Protein AF-A0AA38U3Y4-F1 (afdb_monomer_lite)

Structure (mmCIF, N/CA/C/O backbone):
data_AF-A0AA38U3Y4-F1
#
_entry.id   AF-A0AA38U3Y4-F1
#
loop_
_atom_site.group_PDB
_atom_site.id
_atom_site.type_symbol
_atom_site.label_atom_id
_atom_site.label_alt_id
_atom_site.label_comp_id
_atom_site.label_asym_id
_atom_site.label_entity_id
_atom_site.label_seq_id
_atom_site.pdbx_PDB_ins_code
_atom_site.Cartn_x
_atom_site.Cartn_y
_atom_site.Cartn_z
_atom_site.occupancy
_atom_site.B_iso_or_equiv
_atom_site.auth_seq_id
_atom_site.auth_comp_id
_atom_site.auth_asym_id
_atom_site.auth_atom_id
_atom_site.pdbx_PDB_model_num
ATOM 1 N N . MET A 1 1 ? -21.913 21.827 11.976 1.00 53.66 1 MET A N 1
ATOM 2 C CA . MET A 1 1 ? -21.436 20.731 11.105 1.00 53.66 1 MET A CA 1
ATOM 3 C C . MET A 1 1 ? -22.370 19.546 11.298 1.00 53.66 1 MET A C 1
ATOM 5 O O . MET A 1 1 ? -22.832 19.388 12.425 1.00 53.66 1 MET A O 1
ATOM 9 N N . PRO A 1 2 ? -22.707 18.772 10.253 1.00 59.19 2 PRO A N 1
ATOM 10 C CA . PRO A 1 2 ? -23.472 17.538 10.428 1.00 59.19 2 PRO A CA 1
ATOM 11 C C . PRO A 1 2 ? -22.725 16.591 11.380 1.00 59.19 2 PRO A C 1
ATOM 13 O O . PRO A 1 2 ? -21.498 16.503 11.325 1.00 59.19 2 PRO A O 1
ATOM 16 N N . ALA A 1 3 ? -23.457 15.947 12.290 1.00 71.31 3 ALA A N 1
ATOM 17 C CA . ALA A 1 3 ? -22.880 15.044 13.280 1.00 71.31 3 ALA A CA 1
ATOM 18 C C . ALA A 1 3 ? -22.338 13.777 12.602 1.00 71.31 3 ALA A C 1
ATOM 20 O O . ALA A 1 3 ? -23.003 13.200 11.740 1.00 71.31 3 ALA A O 1
ATOM 21 N N . LEU A 1 4 ? -21.136 13.341 12.991 1.00 78.75 4 LEU A N 1
ATOM 22 C CA . LEU A 1 4 ? -20.593 12.059 12.546 1.00 78.75 4 LEU A CA 1
ATOM 23 C C . LEU A 1 4 ? -21.385 10.905 13.175 1.00 78.75 4 LEU A C 1
ATOM 25 O O . LEU A 1 4 ? -21.793 11.015 14.333 1.00 78.75 4 LEU A O 1
ATOM 29 N N . PRO A 1 5 ? -21.558 9.776 12.467 1.00 82.31 5 PRO A N 1
ATOM 30 C CA . PRO A 1 5 ? -22.105 8.580 13.088 1.00 82.31 5 PRO A CA 1
ATOM 31 C C . PRO A 1 5 ? -21.137 8.039 14.160 1.00 82.31 5 PRO A C 1
ATOM 33 O O . PRO A 1 5 ? -19.926 8.323 14.091 1.00 82.31 5 PRO A O 1
ATOM 36 N N . PRO A 1 6 ? -21.641 7.233 15.114 1.00 83.19 6 PRO A N 1
ATOM 37 C CA . PRO A 1 6 ? -20.819 6.556 16.114 1.00 83.19 6 PRO A CA 1
ATOM 38 C C . PRO A 1 6 ? -19.655 5.781 15.487 1.00 83.19 6 PRO A C 1
ATOM 40 O O . PRO A 1 6 ? -19.746 5.312 14.349 1.00 83.19 6 PRO A O 1
ATOM 43 N N . ILE A 1 7 ? -18.546 5.669 16.220 1.00 82.50 7 ILE A N 1
ATOM 44 C CA . ILE A 1 7 ? -17.394 4.873 15.782 1.00 82.50 7 ILE A CA 1
ATOM 45 C C . ILE A 1 7 ? -17.790 3.400 15.812 1.00 82.50 7 ILE A C 1
ATOM 47 O O . ILE A 1 7 ? -18.307 2.914 16.815 1.00 82.50 7 ILE A O 1
ATOM 51 N N . THR A 1 8 ? -17.531 2.693 14.716 1.00 80.81 8 THR A N 1
ATOM 52 C CA . THR A 1 8 ? -17.789 1.250 14.623 1.00 80.81 8 THR A CA 1
ATOM 53 C C . THR A 1 8 ? -16.473 0.474 14.744 1.00 80.81 8 THR A C 1
ATOM 55 O O . THR A 1 8 ? -15.476 0.889 14.145 1.00 80.81 8 THR A O 1
ATOM 58 N N . PRO A 1 9 ? -16.425 -0.642 15.497 1.00 73.62 9 PRO A N 1
ATOM 59 C CA . PRO A 1 9 ? -15.233 -1.484 15.554 1.00 73.62 9 PRO A CA 1
ATOM 60 C C . PRO A 1 9 ? -14.914 -2.104 14.179 1.00 73.62 9 PRO A C 1
ATOM 62 O O . PRO A 1 9 ? -15.804 -2.212 13.329 1.00 73.62 9 PRO A O 1
ATOM 65 N N . PRO A 1 10 ? -13.666 -2.552 13.939 1.00 76.50 10 PRO A N 1
ATOM 66 C CA . PRO A 1 10 ? -13.281 -3.167 12.674 1.00 76.50 10 PRO A CA 1
ATOM 67 C C . PRO A 1 10 ? -14.156 -4.386 12.350 1.00 76.50 10 PRO A C 1
ATOM 69 O O . PRO A 1 10 ? -14.072 -5.427 13.003 1.00 76.50 10 PRO A O 1
ATOM 72 N N . ASN A 1 11 ? -14.980 -4.273 11.309 1.00 74.44 11 ASN A N 1
ATOM 73 C CA . ASN A 1 11 ? -15.808 -5.371 10.820 1.00 74.44 11 ASN A CA 1
ATOM 74 C C . ASN A 1 11 ? -15.020 -6.209 9.802 1.00 74.44 11 ASN A C 1
ATOM 76 O O . ASN A 1 11 ? -15.158 -6.056 8.589 1.00 74.44 11 ASN A O 1
ATOM 80 N N . LEU A 1 12 ? -14.120 -7.048 10.312 1.00 69.50 12 LEU A N 1
ATOM 81 C CA . LEU A 1 12 ? -13.334 -7.982 9.511 1.00 69.50 12 LEU A CA 1
ATOM 82 C C . LEU A 1 12 ? -14.027 -9.349 9.519 1.00 69.50 12 LEU A C 1
ATOM 84 O O . LEU A 1 12 ? -14.554 -9.765 10.547 1.00 69.50 12 LEU A O 1
ATOM 88 N N . VAL A 1 13 ? -13.982 -10.090 8.405 1.00 58.59 13 VAL A N 1
ATOM 89 C CA . VAL A 1 13 ? -14.374 -11.509 8.418 1.00 58.59 13 VAL A CA 1
ATOM 90 C C . VAL A 1 13 ? -13.391 -12.241 9.340 1.00 58.59 13 VAL A C 1
ATOM 92 O O . VAL A 1 13 ? -12.203 -12.408 9.016 1.00 58.59 13 VAL A O 1
ATOM 95 N N . ILE A 1 14 ? -13.872 -12.578 10.534 1.00 43.81 14 ILE A N 1
ATOM 96 C CA . ILE A 1 14 ? -13.151 -13.315 11.569 1.00 43.81 14 ILE A CA 1
ATOM 97 C C . ILE A 1 14 ? -13.662 -14.752 11.504 1.00 43.81 14 ILE A C 1
ATOM 99 O O . ILE A 1 14 ? -14.860 -14.989 11.642 1.00 43.81 14 ILE A O 1
ATOM 103 N N . ASP A 1 15 ? -12.760 -15.712 11.313 1.00 34.59 15 ASP A N 1
ATOM 104 C CA . ASP A 1 15 ? -13.060 -17.114 11.603 1.00 34.59 15 ASP A CA 1
ATOM 105 C C . ASP A 1 15 ? -13.154 -17.246 13.132 1.00 34.59 15 ASP A C 1
ATOM 107 O O . ASP A 1 15 ? -12.146 -17.330 13.834 1.00 34.59 15 ASP A O 1
ATOM 111 N N . ARG A 1 16 ? -14.375 -17.106 13.667 1.00 40.12 16 ARG A N 1
ATOM 112 C CA . ARG A 1 16 ? -14.671 -17.080 15.111 1.00 40.12 16 ARG A CA 1
ATOM 113 C C . ARG A 1 16 ? -14.867 -18.477 15.694 1.00 40.12 16 ARG A C 1
ATOM 115 O O . ARG A 1 16 ? -15.682 -18.667 16.590 1.00 40.12 16 ARG A O 1
ATOM 122 N N . SER A 1 17 ? -14.117 -19.468 15.234 1.00 32.28 17 SER A N 1
ATOM 123 C CA . SER A 1 17 ? -14.253 -20.831 15.753 1.00 32.28 17 SER A CA 1
ATOM 124 C C . SER A 1 17 ? -13.915 -20.963 17.253 1.00 32.28 17 SER A C 1
ATOM 126 O O . SER A 1 17 ? -14.262 -21.985 17.830 1.00 32.28 17 SER A O 1
ATOM 128 N N . ASN A 1 18 ? -13.319 -19.951 17.916 1.00 31.38 18 ASN A N 1
ATOM 129 C CA . ASN A 1 18 ? -12.946 -20.008 19.343 1.00 31.38 18 ASN A CA 1
ATOM 130 C C . ASN A 1 18 ? -12.989 -18.660 20.112 1.00 31.38 18 ASN A C 1
ATOM 132 O O . ASN A 1 18 ? -12.068 -18.365 20.875 1.00 31.38 18 ASN A O 1
ATOM 136 N N . SER A 1 19 ? -14.000 -17.798 19.954 1.00 29.00 19 SER A N 1
ATOM 137 C CA . SER A 1 19 ? -14.085 -16.575 20.788 1.00 29.00 19 SER A CA 1
ATOM 138 C C . SER A 1 19 ? -15.502 -16.319 21.308 1.00 29.00 19 SER A C 1
ATOM 140 O O . SER A 1 19 ? -16.425 -16.330 20.497 1.00 29.00 19 SER A O 1
ATOM 142 N N . PRO A 1 20 ? -15.696 -16.109 22.628 1.00 28.88 20 PRO A N 1
ATOM 143 C CA . PRO A 1 20 ? -17.001 -15.772 23.185 1.00 28.88 20 PRO A CA 1
ATOM 144 C C . PRO A 1 20 ? -17.366 -14.316 22.865 1.00 28.88 20 PRO A C 1
ATOM 146 O O . PRO A 1 20 ? -16.492 -13.448 22.805 1.00 28.88 20 PRO A O 1
ATOM 149 N N . ASP A 1 21 ? -18.658 -14.059 22.668 1.00 26.17 21 ASP A N 1
ATOM 150 C CA . ASP A 1 21 ? -19.197 -12.715 22.461 1.00 26.17 21 ASP A CA 1
ATOM 151 C C . ASP A 1 21 ? -19.080 -11.871 23.743 1.00 26.17 21 ASP A C 1
ATOM 153 O O . ASP A 1 21 ? -19.303 -12.367 24.849 1.00 26.17 21 ASP A O 1
ATOM 157 N N . MET A 1 22 ? -18.755 -10.582 23.602 1.00 28.92 22 MET A N 1
ATOM 158 C CA . MET A 1 22 ? -18.878 -9.605 24.687 1.00 28.92 22 MET A CA 1
ATOM 159 C C . MET A 1 22 ? -19.386 -8.260 24.168 1.00 28.92 22 MET A C 1
ATOM 161 O O . MET A 1 22 ? -18.725 -7.589 23.373 1.00 28.92 22 MET A O 1
ATOM 165 N N . GLU A 1 23 ? -20.545 -7.868 24.691 1.00 32.47 23 GLU A N 1
ATOM 166 C CA . GLU A 1 23 ? -21.045 -6.498 24.758 1.00 32.47 23 GLU A CA 1
ATOM 167 C C . GLU A 1 23 ? -20.326 -5.772 25.901 1.00 32.47 23 GLU A C 1
ATOM 169 O O . GLU A 1 23 ? -20.359 -6.245 27.036 1.00 32.47 23 GLU A O 1
ATOM 174 N N . VAL A 1 24 ? -19.681 -4.634 25.627 1.00 31.55 24 VAL A N 1
ATOM 175 C CA . VAL A 1 24 ? -19.284 -3.678 26.673 1.00 31.55 24 VAL A CA 1
ATOM 176 C C . VAL A 1 24 ? -19.342 -2.260 26.100 1.00 31.55 24 VAL A C 1
ATOM 178 O O . VAL A 1 24 ? -18.574 -1.928 25.193 1.00 31.55 24 VAL A O 1
ATOM 181 N N . GLU A 1 25 ? -20.245 -1.446 26.649 1.00 29.94 25 GLU A N 1
ATOM 182 C CA . GLU A 1 25 ? -20.251 0.019 26.570 1.00 29.94 25 GLU A CA 1
ATOM 183 C C . GLU A 1 25 ? -19.189 0.585 27.524 1.00 29.94 25 GLU A C 1
ATOM 185 O O . GLU A 1 25 ? -19.151 0.197 28.692 1.00 29.94 25 GLU A O 1
ATOM 190 N N . VAL A 1 26 ? -18.346 1.512 27.056 1.00 29.62 26 VAL A N 1
ATOM 191 C CA . VAL A 1 26 ? -17.538 2.375 27.934 1.00 29.62 26 VAL A CA 1
ATOM 192 C C . VAL A 1 26 ? -17.400 3.762 27.295 1.00 29.62 26 VAL A C 1
ATOM 194 O O . VAL A 1 26 ? -16.895 3.879 26.179 1.00 29.62 26 VAL A O 1
ATOM 197 N N . ASP A 1 27 ? -17.832 4.790 28.027 1.00 33.59 27 ASP A N 1
ATOM 198 C CA . ASP A 1 27 ? -17.552 6.214 27.792 1.00 33.59 27 ASP A CA 1
ATOM 199 C C . ASP A 1 27 ? -16.210 6.601 28.435 1.00 33.59 27 ASP A C 1
ATOM 201 O O . ASP A 1 27 ? -16.084 6.418 29.647 1.00 33.59 27 ASP A O 1
ATOM 205 N N . ILE A 1 28 ? -15.251 7.186 27.694 1.00 31.31 28 ILE A N 1
ATOM 206 C CA . ILE A 1 28 ? -14.116 7.959 28.259 1.00 31.31 28 ILE A CA 1
ATOM 207 C C . ILE A 1 28 ? -13.678 9.102 27.313 1.00 31.31 28 ILE A C 1
ATOM 209 O O . ILE A 1 28 ? -13.515 8.912 26.107 1.00 31.31 28 ILE A O 1
ATOM 213 N N . GLU A 1 29 ? -13.468 10.290 27.898 1.00 27.36 29 GLU A N 1
ATOM 214 C CA . GLU A 1 29 ? -12.947 11.529 27.295 1.00 27.36 29 GLU A CA 1
ATOM 215 C C . GLU A 1 29 ? -11.400 11.603 27.187 1.00 27.36 29 GLU A C 1
ATOM 217 O O . GLU A 1 29 ? -10.670 11.145 28.060 1.00 27.36 29 GLU A O 1
ATOM 222 N N . GLU A 1 30 ? -10.964 12.274 26.107 1.00 30.72 30 GLU A N 1
ATOM 223 C CA . GLU A 1 30 ? -9.729 13.042 25.805 1.00 30.72 30 GLU A CA 1
ATOM 224 C C . GLU A 1 30 ? -8.313 12.579 26.243 1.00 30.72 30 GLU A C 1
ATOM 226 O O . GLU A 1 30 ? -7.940 12.610 27.411 1.00 30.72 30 GLU A O 1
ATOM 231 N N . SER A 1 31 ? -7.387 12.437 25.271 1.00 30.03 31 SER A N 1
ATOM 232 C CA . SER A 1 31 ? -6.460 13.534 24.876 1.00 30.03 31 SER A CA 1
ATOM 233 C C . SER A 1 31 ? -5.291 13.130 23.933 1.00 30.03 31 SER A C 1
ATOM 235 O O . SER A 1 31 ? -4.674 12.078 24.054 1.00 30.03 31 SER A O 1
ATOM 237 N N . ASN A 1 32 ? -4.989 14.073 23.024 1.00 29.08 32 ASN A N 1
ATOM 238 C CA . ASN A 1 32 ? -3.747 14.407 22.292 1.00 29.08 32 ASN A CA 1
ATOM 239 C C . ASN A 1 32 ? -3.136 13.524 21.174 1.00 29.08 32 ASN A C 1
ATOM 241 O O . ASN A 1 32 ? -2.219 12.732 21.356 1.00 29.08 32 ASN A O 1
ATOM 245 N N . SER A 1 33 ? -3.589 13.854 19.955 1.00 32.72 33 SER A N 1
ATOM 246 C CA . SER A 1 33 ? -2.817 14.335 18.787 1.00 32.72 33 SER A CA 1
ATOM 247 C C . SER A 1 33 ? -1.457 13.698 18.433 1.00 32.72 33 SER A C 1
ATOM 249 O O . SER A 1 33 ? -0.380 14.234 18.681 1.00 32.72 33 SER A O 1
ATOM 251 N N . SER A 1 34 ? -1.525 12.690 17.561 1.00 34.12 34 SER A N 1
ATOM 252 C CA . SER A 1 34 ? -0.732 12.714 16.327 1.00 34.12 34 SER A CA 1
ATOM 253 C C . SER A 1 34 ? -1.661 12.419 15.144 1.00 34.12 34 SER A C 1
ATOM 255 O O . SER A 1 34 ? -2.435 11.464 15.146 1.00 34.12 34 SER A O 1
ATOM 257 N N . VAL A 1 35 ? -1.683 13.335 14.178 1.00 40.56 35 VAL A N 1
ATOM 258 C CA . VAL A 1 35 ? -2.632 13.359 13.058 1.00 40.56 35 VAL A CA 1
ATOM 259 C C . VAL A 1 35 ? -2.385 12.160 12.139 1.00 40.56 35 VAL A C 1
ATOM 261 O O . VAL A 1 35 ? -1.438 12.179 11.365 1.00 40.56 35 VAL A O 1
ATOM 264 N N . ALA A 1 36 ? -3.237 11.135 12.249 1.00 49.12 36 ALA A N 1
ATOM 265 C CA . ALA A 1 36 ? -3.652 10.179 11.212 1.00 49.12 36 ALA A CA 1
ATOM 266 C C . ALA A 1 36 ? -2.644 9.871 10.077 1.00 49.12 36 ALA A C 1
ATOM 268 O O . ALA A 1 36 ? -2.985 9.958 8.897 1.00 49.12 36 ALA A O 1
ATOM 269 N N . ILE A 1 37 ? -1.408 9.483 10.401 1.00 54.44 37 ILE A N 1
ATOM 270 C CA . ILE A 1 37 ? -0.467 8.989 9.389 1.00 54.44 37 ILE A CA 1
ATOM 271 C C . ILE A 1 37 ? -0.898 7.570 8.998 1.00 54.44 37 ILE A C 1
ATOM 273 O O . ILE A 1 37 ? -0.832 6.658 9.816 1.00 54.44 37 ILE A O 1
ATOM 277 N N . GLY A 1 38 ? -1.310 7.380 7.742 1.00 58.56 38 GLY A N 1
ATOM 278 C CA . GLY A 1 38 ? -1.534 6.054 7.149 1.00 58.56 38 GLY A CA 1
ATOM 279 C C . GLY A 1 38 ? -2.983 5.571 7.065 1.00 58.56 38 GLY A C 1
ATOM 280 O O . GLY A 1 38 ? -3.219 4.482 6.550 1.00 58.56 38 GLY A O 1
ATOM 281 N N . VAL A 1 39 ? -3.961 6.375 7.496 1.00 85.00 39 VAL A N 1
ATOM 282 C CA . VAL A 1 39 ? -5.392 6.055 7.338 1.00 85.00 39 VAL A CA 1
ATOM 283 C C . VAL A 1 39 ? -5.896 6.628 6.015 1.00 85.00 39 VAL A C 1
ATOM 285 O O . VAL A 1 39 ? -6.582 7.647 5.960 1.00 85.00 39 VAL A O 1
ATOM 288 N N . GLU A 1 40 ? -5.494 5.974 4.930 1.00 91.81 40 GLU A N 1
ATOM 289 C CA . GLU A 1 40 ? -5.842 6.351 3.562 1.00 91.81 40 GLU A CA 1
ATOM 290 C C . GLU A 1 40 ? -6.207 5.101 2.761 1.00 91.81 40 GLU A C 1
ATOM 292 O O . GLU A 1 40 ? -5.612 4.034 2.939 1.00 91.81 40 GLU A O 1
ATOM 297 N N . ILE A 1 41 ? -7.149 5.242 1.834 1.00 95.25 41 ILE A N 1
ATOM 298 C CA . ILE A 1 41 ? -7.417 4.227 0.816 1.00 95.25 41 ILE A CA 1
ATOM 299 C C . ILE A 1 41 ? -6.801 4.664 -0.512 1.00 95.25 41 ILE A C 1
ATOM 301 O O . ILE A 1 41 ? -6.789 5.846 -0.857 1.00 95.25 41 ILE A O 1
ATOM 305 N N . ILE A 1 42 ? -6.278 3.702 -1.261 1.00 96.06 42 ILE A N 1
ATOM 306 C CA . ILE A 1 42 ? -5.918 3.857 -2.667 1.00 96.06 42 ILE A CA 1
ATOM 307 C C . ILE A 1 42 ? -7.041 3.266 -3.514 1.00 96.06 42 ILE A C 1
ATOM 309 O O . ILE A 1 42 ? -7.527 2.170 -3.234 1.00 96.06 42 ILE A O 1
ATOM 313 N N . VAL A 1 43 ? -7.438 3.996 -4.553 1.00 97.50 43 VAL A N 1
ATOM 314 C CA . VAL A 1 43 ? -8.449 3.562 -5.518 1.00 97.50 43 VAL A CA 1
ATOM 315 C C . VAL A 1 43 ? -7.814 3.541 -6.899 1.00 97.50 43 VAL A C 1
ATOM 317 O O . VAL A 1 43 ? -7.339 4.580 -7.352 1.00 97.50 43 VAL A O 1
ATOM 320 N N . SER A 1 44 ? -7.773 2.372 -7.537 1.00 96.62 44 SER A N 1
ATOM 321 C CA . SER A 1 44 ? -7.179 2.123 -8.858 1.00 96.62 44 SER A CA 1
ATOM 322 C C . SER A 1 44 ? -8.224 1.698 -9.897 1.00 96.62 44 SER A C 1
ATOM 324 O O . SER A 1 44 ? -9.373 1.427 -9.542 1.00 96.62 44 SER A O 1
ATOM 326 N N . GLY A 1 45 ? -7.818 1.613 -11.170 1.00 95.69 45 GLY A N 1
ATOM 327 C CA . GLY A 1 45 ? -8.730 1.372 -12.297 1.00 95.69 45 GLY A CA 1
ATOM 328 C C . GLY A 1 45 ? -9.411 2.644 -12.815 1.00 95.69 45 GLY A C 1
ATOM 329 O O . GLY A 1 45 ? -10.435 2.595 -13.494 1.00 95.69 45 GLY A O 1
ATOM 330 N N . LEU A 1 46 ? -8.860 3.808 -12.470 1.00 97.06 46 LEU A N 1
ATOM 331 C CA . LEU A 1 46 ? -9.384 5.113 -12.849 1.00 97.06 46 LEU A CA 1
ATOM 332 C C . LEU A 1 46 ? -8.817 5.576 -14.208 1.00 97.06 46 LEU A C 1
ATOM 334 O O . LEU A 1 46 ? -7.737 5.145 -14.619 1.00 97.06 46 LEU A O 1
ATOM 338 N N . PRO A 1 47 ? -9.499 6.498 -14.912 1.00 96.44 47 PRO A N 1
ATOM 339 C CA . PRO A 1 47 ? -9.007 7.047 -16.171 1.00 96.44 47 PRO A CA 1
ATOM 340 C C . PRO A 1 47 ? -7.674 7.789 -16.007 1.00 96.44 47 PRO A C 1
ATOM 342 O O . PRO A 1 47 ? -7.506 8.599 -15.095 1.00 96.44 47 PRO A O 1
ATOM 345 N N . ARG A 1 48 ? -6.762 7.584 -16.963 1.00 94.50 48 ARG A N 1
ATOM 346 C CA . ARG A 1 48 ? -5.397 8.144 -16.972 1.00 94.50 48 ARG A CA 1
ATOM 347 C C . ARG A 1 48 ? -5.129 9.064 -18.172 1.00 94.50 48 ARG A C 1
ATOM 349 O O . ARG A 1 48 ? -4.023 9.135 -18.689 1.00 94.50 48 ARG A O 1
ATOM 356 N N . ASN A 1 49 ? -6.153 9.759 -18.666 1.00 95.00 49 ASN A N 1
ATOM 357 C CA . ASN A 1 49 ? -6.028 10.649 -19.832 1.00 95.00 49 ASN A CA 1
ATOM 358 C C . ASN A 1 49 ? -5.238 11.935 -19.519 1.00 95.00 49 ASN A C 1
ATOM 360 O O . ASN A 1 49 ? -4.687 12.559 -20.421 1.00 95.00 49 ASN A O 1
ATOM 364 N N . SER A 1 50 ? -5.189 12.337 -18.249 1.00 94.69 50 SER A N 1
ATOM 365 C CA . SER A 1 50 ? -4.401 13.462 -17.743 1.00 94.69 50 SER A CA 1
ATOM 366 C C . SER A 1 50 ? -3.980 13.207 -16.293 1.00 94.69 50 SER A C 1
ATOM 368 O O . SER A 1 50 ? -4.491 12.290 -15.649 1.00 94.69 50 SER A O 1
ATOM 370 N N . THR A 1 51 ? -3.107 14.055 -15.743 1.00 92.75 51 THR A N 1
ATOM 371 C CA . THR A 1 51 ? -2.697 14.000 -14.325 1.00 92.75 51 THR A CA 1
ATOM 372 C C . THR A 1 51 ? -3.852 14.234 -13.340 1.00 92.75 51 THR A C 1
ATOM 374 O O . THR A 1 51 ? -3.722 13.934 -12.158 1.00 92.75 51 THR A O 1
ATOM 377 N N . GLN A 1 52 ? -4.998 14.751 -13.801 1.00 95.00 52 GLN A N 1
ATOM 378 C CA . GLN A 1 52 ? -6.168 15.035 -12.959 1.00 95.00 52 GLN A CA 1
ATOM 379 C C . GLN A 1 52 ? -7.323 14.048 -13.156 1.00 95.00 52 GLN A C 1
ATOM 381 O O . GLN A 1 52 ? -8.237 14.013 -12.333 1.00 95.00 52 GLN A O 1
ATOM 386 N N . SER A 1 53 ? -7.295 13.245 -14.223 1.00 96.44 53 SER A N 1
ATOM 387 C CA . SER A 1 53 ? -8.415 12.384 -14.622 1.00 96.44 53 SER A CA 1
ATOM 388 C C . SER A 1 53 ? -8.827 11.400 -13.523 1.00 96.44 53 SER A C 1
ATOM 390 O O . SER A 1 53 ? -10.016 11.300 -13.224 1.00 96.44 53 SER A O 1
ATOM 392 N N . ALA A 1 54 ? -7.862 10.751 -12.863 1.00 96.75 54 ALA A N 1
ATOM 393 C CA . ALA A 1 54 ? -8.144 9.830 -11.766 1.00 96.75 54 ALA A CA 1
ATOM 394 C C . ALA A 1 54 ? -8.812 10.536 -10.576 1.00 96.75 54 ALA A C 1
ATOM 396 O O . ALA A 1 54 ? -9.842 10.087 -10.078 1.00 96.75 54 ALA A O 1
ATOM 397 N N . THR A 1 55 ? -8.280 11.689 -10.168 1.00 96.75 55 THR A N 1
ATOM 398 C CA . THR A 1 55 ? -8.818 12.495 -9.062 1.00 96.75 55 THR A CA 1
ATOM 399 C C . THR A 1 55 ? -10.248 12.961 -9.329 1.00 96.75 55 THR A C 1
ATOM 401 O O . THR A 1 55 ? -11.093 12.873 -8.440 1.00 96.75 55 THR A O 1
ATOM 404 N N . LEU A 1 56 ? -10.531 13.463 -10.535 1.00 97.06 56 LEU A N 1
ATOM 405 C CA . LEU A 1 56 ? -11.872 13.922 -10.910 1.00 97.06 56 LEU A CA 1
ATOM 406 C C . LEU A 1 56 ? -12.864 12.761 -10.909 1.00 97.06 56 LEU A C 1
ATOM 408 O O . LEU A 1 56 ? -13.907 12.853 -10.265 1.00 97.06 56 LEU A O 1
ATOM 412 N N . ARG A 1 57 ? -12.495 11.637 -11.535 1.00 97.50 57 ARG A N 1
ATOM 413 C CA . ARG A 1 57 ? -13.354 10.455 -11.563 1.00 97.50 57 ARG A CA 1
ATOM 414 C C . ARG A 1 57 ? -13.627 9.912 -10.164 1.00 97.50 57 ARG A C 1
ATOM 416 O O . ARG A 1 57 ? -14.748 9.516 -9.867 1.00 97.50 57 ARG A O 1
ATOM 423 N N . LEU A 1 58 ? -12.621 9.896 -9.296 1.00 97.69 58 LEU A N 1
ATOM 424 C CA . LEU A 1 58 ? -12.789 9.419 -7.930 1.00 97.69 58 LEU A CA 1
ATOM 425 C C . LEU A 1 58 ? -13.735 10.312 -7.123 1.00 97.69 58 LEU A C 1
ATOM 427 O O . LEU A 1 58 ? -14.575 9.792 -6.396 1.00 97.69 58 LEU A O 1
ATOM 431 N N . LYS A 1 59 ? -13.664 11.637 -7.290 1.00 96.62 59 LYS A N 1
ATOM 432 C CA . LYS A 1 59 ? -14.634 12.554 -6.671 1.00 96.62 59 LYS A CA 1
ATOM 433 C C . LYS A 1 59 ? -16.062 12.241 -7.112 1.00 96.62 59 LYS A C 1
ATOM 435 O O . LYS A 1 59 ? -16.919 12.093 -6.253 1.00 96.62 59 LYS A O 1
ATOM 440 N N . GLU A 1 60 ? -16.295 12.042 -8.410 1.00 96.19 60 GLU A N 1
ATOM 441 C CA . GLU A 1 60 ? -17.616 11.643 -8.924 1.00 96.19 60 GLU A CA 1
ATOM 442 C C . GLU A 1 60 ? -18.104 10.318 -8.320 1.00 96.19 60 GLU A C 1
ATOM 444 O O . GLU A 1 60 ? -19.268 10.194 -7.947 1.00 96.19 60 GLU A O 1
ATOM 449 N N . LEU A 1 61 ? -17.224 9.315 -8.213 1.00 95.88 61 LEU A N 1
ATOM 450 C CA . LEU A 1 61 ? -17.571 8.022 -7.617 1.00 95.88 61 LEU A CA 1
ATOM 451 C C . LEU A 1 61 ? -17.947 8.157 -6.136 1.00 95.88 61 LEU A C 1
ATOM 453 O O . LEU A 1 61 ? -18.905 7.524 -5.697 1.00 95.88 61 LEU A O 1
ATOM 457 N N . ILE A 1 62 ? -17.228 8.995 -5.383 1.00 95.50 62 ILE A N 1
ATOM 458 C CA . ILE A 1 62 ? -17.540 9.292 -3.980 1.00 95.50 62 ILE A CA 1
ATOM 459 C C . ILE A 1 62 ? -18.892 10.008 -3.878 1.00 95.50 62 ILE A C 1
ATOM 461 O O . ILE A 1 62 ? -19.741 9.568 -3.108 1.00 95.50 62 ILE A O 1
ATOM 465 N N . SER A 1 63 ? -19.129 11.047 -4.686 1.00 94.06 63 SER A N 1
ATOM 466 C CA . SER A 1 63 ? -20.415 11.754 -4.753 1.00 94.06 63 SER A CA 1
ATOM 467 C C . SER A 1 63 ? -21.580 10.796 -5.005 1.00 94.06 63 SER A C 1
ATOM 469 O O . SER A 1 63 ? -22.570 10.806 -4.277 1.00 94.06 63 SER A O 1
ATOM 471 N N . ASN A 1 64 ? -21.439 9.903 -5.987 1.00 92.38 64 ASN A N 1
ATOM 472 C CA . ASN A 1 64 ? -22.467 8.916 -6.312 1.00 92.38 64 ASN A CA 1
ATOM 473 C C . ASN A 1 64 ? -22.699 7.918 -5.167 1.00 92.38 64 ASN A C 1
ATOM 475 O O . ASN A 1 64 ? -23.841 7.567 -4.881 1.00 92.38 64 ASN A O 1
ATOM 479 N N . ALA A 1 65 ? -21.632 7.473 -4.493 1.00 91.81 65 ALA A N 1
ATOM 480 C CA . ALA A 1 65 ? -21.740 6.570 -3.349 1.00 91.81 65 ALA A CA 1
ATOM 481 C C . ALA A 1 65 ? -22.471 7.221 -2.161 1.00 91.81 65 ALA A C 1
ATOM 483 O O . ALA A 1 65 ? -23.229 6.547 -1.467 1.00 91.81 65 ALA A O 1
ATOM 484 N N . LEU A 1 66 ? -22.273 8.525 -1.949 1.00 90.75 66 LEU A N 1
ATOM 485 C CA . LEU A 1 66 ? -22.924 9.301 -0.889 1.00 90.75 66 LEU A CA 1
ATOM 486 C C . LEU A 1 66 ? -24.386 9.631 -1.205 1.00 90.75 66 LEU A C 1
ATOM 488 O O . LEU A 1 66 ? -25.200 9.741 -0.296 1.00 90.75 66 LEU A O 1
ATOM 492 N N . GLN A 1 67 ? -24.737 9.769 -2.483 1.00 88.75 67 GLN A N 1
ATOM 493 C CA . GLN A 1 67 ? -26.110 10.045 -2.912 1.00 88.75 67 GLN A CA 1
ATOM 494 C C . GLN A 1 67 ? -27.004 8.800 -2.948 1.00 88.75 67 GLN A C 1
ATOM 496 O O . GLN A 1 67 ? -28.208 8.934 -3.155 1.00 88.75 67 GLN A O 1
ATOM 501 N N . ASN A 1 68 ? -26.451 7.599 -2.751 1.00 85.06 68 ASN A N 1
ATOM 502 C CA . ASN A 1 68 ? -27.238 6.372 -2.720 1.00 85.06 68 ASN A CA 1
ATOM 503 C C . ASN A 1 68 ? -28.141 6.346 -1.465 1.00 85.06 68 ASN A C 1
ATOM 505 O O . ASN A 1 68 ? -27.610 6.200 -0.360 1.00 85.06 68 ASN A O 1
ATOM 509 N N . PRO A 1 69 ? -29.479 6.457 -1.602 1.00 72.25 69 PRO A N 1
ATOM 510 C CA . PRO A 1 69 ? -30.390 6.582 -0.462 1.00 72.25 69 PRO A CA 1
ATOM 511 C C . PRO A 1 69 ? -30.422 5.333 0.428 1.00 72.25 69 PRO A C 1
ATOM 513 O O . PRO A 1 69 ? -30.678 5.451 1.623 1.00 72.25 69 PRO A O 1
ATOM 516 N N . ASP A 1 70 ? -30.106 4.165 -0.135 1.00 75.25 70 ASP A N 1
ATOM 517 C CA . ASP A 1 70 ? -30.071 2.888 0.585 1.00 75.25 70 ASP A CA 1
ATOM 518 C C . ASP A 1 70 ? -28.671 2.563 1.144 1.00 75.25 70 ASP A C 1
ATOM 520 O O . ASP A 1 70 ? -28.457 1.499 1.722 1.00 75.25 70 ASP A O 1
ATOM 524 N N . GLY A 1 71 ? -27.690 3.452 0.951 1.00 74.62 71 GLY A N 1
ATOM 525 C CA . GLY A 1 71 ? -26.306 3.235 1.365 1.00 74.62 71 GLY A CA 1
ATOM 526 C C . GLY A 1 71 ? -26.016 3.688 2.798 1.00 74.62 71 GLY A C 1
ATOM 527 O O . GLY A 1 71 ? -26.470 4.749 3.233 1.00 74.62 71 GLY A O 1
ATOM 528 N N . ASP A 1 72 ? -25.140 2.955 3.495 1.00 78.56 72 ASP A N 1
ATOM 529 C CA . ASP A 1 72 ? -24.631 3.300 4.840 1.00 78.56 72 ASP A CA 1
ATOM 530 C C . ASP A 1 72 ? -23.921 4.670 4.901 1.00 78.56 72 ASP A C 1
ATOM 532 O O . ASP A 1 72 ? -23.730 5.251 5.970 1.00 78.56 72 ASP A O 1
ATOM 536 N N . LEU A 1 73 ? -23.532 5.203 3.740 1.00 83.44 73 LEU A N 1
ATOM 537 C CA . LEU A 1 73 ? -22.842 6.482 3.572 1.00 83.44 73 LEU A CA 1
ATOM 538 C C . LEU A 1 73 ? -23.793 7.666 3.333 1.00 83.44 73 LEU A C 1
ATOM 540 O O . LEU A 1 73 ? -23.335 8.804 3.382 1.00 83.44 73 LEU A O 1
ATOM 544 N N . SER A 1 74 ? -25.094 7.429 3.123 1.00 78.00 74 SER A N 1
ATOM 545 C CA . SER A 1 74 ? -26.107 8.444 2.756 1.00 78.00 74 SER A CA 1
ATOM 546 C C . SER A 1 74 ? -26.201 9.649 3.700 1.00 78.00 74 SER A C 1
ATOM 548 O O . SER A 1 74 ? -26.713 10.706 3.336 1.00 78.00 74 SER A O 1
ATOM 550 N N . ARG A 1 75 ? -25.712 9.501 4.937 1.00 78.38 75 ARG A N 1
ATOM 551 C CA . ARG A 1 75 ? -25.721 10.542 5.977 1.00 78.38 75 ARG A CA 1
ATOM 552 C C . ARG A 1 75 ? -24.441 11.378 6.028 1.00 78.38 75 ARG A C 1
ATOM 554 O O . ARG A 1 75 ? -24.371 12.324 6.811 1.00 78.38 75 ARG A O 1
ATOM 561 N N . LEU A 1 76 ? -23.417 11.018 5.258 1.00 84.62 76 LEU A N 1
ATOM 562 C CA . LEU A 1 76 ? -22.129 11.705 5.244 1.00 84.62 76 LEU A CA 1
ATOM 563 C C . LEU A 1 76 ? -22.109 12.793 4.164 1.00 84.62 76 LEU A C 1
ATOM 565 O O . LEU A 1 76 ? -22.726 12.659 3.112 1.00 84.62 76 LEU A O 1
ATOM 569 N N . SER A 1 77 ? -21.371 13.873 4.422 1.00 84.88 77 SER A N 1
ATOM 570 C CA . SER A 1 77 ? -21.131 14.922 3.426 1.00 84.88 77 SER A CA 1
ATOM 571 C C . SER A 1 77 ? -19.891 14.600 2.593 1.00 84.88 77 SER A C 1
ATOM 573 O O . SER A 1 77 ? -18.919 14.055 3.116 1.00 84.88 77 SER A O 1
ATOM 575 N N . GLU A 1 78 ? -19.874 15.018 1.326 1.00 83.06 78 GLU A N 1
ATOM 576 C CA . GLU A 1 78 ? -18.684 14.960 0.463 1.00 83.06 78 GLU A CA 1
ATOM 577 C C . GLU A 1 78 ? -17.473 15.658 1.092 1.00 83.06 78 GLU A C 1
ATOM 579 O O . GLU A 1 78 ? -16.345 15.180 0.972 1.00 83.06 78 GLU A O 1
ATOM 584 N N . ASP A 1 79 ? -17.710 16.738 1.845 1.00 84.31 79 ASP A N 1
ATOM 585 C CA . ASP A 1 79 ? -16.671 17.496 2.550 1.00 84.31 79 ASP A CA 1
ATOM 586 C C . ASP A 1 79 ? -15.900 16.669 3.587 1.00 84.31 79 ASP A C 1
ATOM 588 O O . ASP A 1 79 ? -14.855 17.118 4.072 1.00 84.31 79 ASP A O 1
ATOM 592 N N . PHE A 1 80 ? -16.405 15.480 3.941 1.00 88.25 80 PHE A N 1
ATOM 593 C CA . PHE A 1 80 ? -15.748 14.575 4.876 1.00 88.25 80 PHE A CA 1
ATOM 594 C C . PHE A 1 80 ? -14.493 13.932 4.307 1.00 88.25 80 PHE A C 1
ATOM 596 O O . PHE A 1 80 ? -13.580 13.590 5.064 1.00 88.25 80 PHE A O 1
ATOM 603 N N . PHE A 1 81 ? -14.415 13.828 2.985 1.00 91.06 81 PHE A N 1
ATOM 604 C CA . PHE A 1 81 ? -13.342 13.135 2.301 1.00 91.06 81 PHE A CA 1
ATOM 605 C C . PHE A 1 81 ? -12.442 14.117 1.559 1.00 91.06 81 PHE A C 1
ATOM 607 O O . PHE A 1 81 ? -12.877 15.083 0.935 1.00 91.06 81 PHE A O 1
ATOM 614 N N . HIS A 1 82 ? -11.144 13.850 1.615 1.00 91.69 82 HIS A N 1
ATOM 615 C CA . HIS A 1 82 ? -10.141 14.551 0.840 1.00 91.69 82 HIS A CA 1
ATOM 616 C C . HIS A 1 82 ? -9.541 13.597 -0.187 1.00 91.69 82 HIS A C 1
ATOM 618 O O . HIS A 1 82 ? -9.015 12.545 0.175 1.00 91.69 82 HIS A O 1
ATOM 624 N N . VAL A 1 83 ? -9.624 13.976 -1.464 1.00 93.81 83 VAL A N 1
ATOM 625 C CA . VAL A 1 83 ? -9.039 13.213 -2.570 1.00 93.81 83 VAL A CA 1
ATOM 626 C C . VAL A 1 83 ? -7.717 13.843 -2.985 1.00 93.81 83 VAL A C 1
ATOM 628 O O . VAL A 1 83 ? -7.686 15.007 -3.395 1.00 93.81 83 VAL A O 1
ATOM 631 N N . THR A 1 84 ? -6.656 13.045 -2.941 1.00 92.44 84 THR A N 1
ATOM 632 C CA . THR A 1 84 ? -5.296 13.444 -3.315 1.00 92.44 84 THR A CA 1
ATOM 633 C C . THR A 1 84 ? -4.880 12.734 -4.608 1.00 92.44 84 THR A C 1
ATOM 635 O O . THR A 1 84 ? -5.116 11.528 -4.736 1.00 92.44 84 THR A O 1
ATOM 638 N N . PRO A 1 85 ? -4.233 13.427 -5.564 1.00 91.38 85 PRO A N 1
ATOM 639 C CA . PRO A 1 85 ? -3.696 12.787 -6.762 1.00 91.38 85 PRO A CA 1
ATOM 640 C C . PRO A 1 85 ? -2.684 11.681 -6.439 1.00 91.38 85 PRO A C 1
ATOM 642 O O . PRO A 1 85 ? -1.881 11.813 -5.512 1.00 91.38 85 PRO A O 1
ATOM 645 N N . GLY A 1 86 ? -2.701 10.608 -7.235 1.00 88.19 86 GLY A N 1
ATOM 646 C CA . GLY A 1 86 ? -1.748 9.504 -7.119 1.00 88.19 86 GLY A CA 1
ATOM 647 C C . GLY A 1 86 ? -0.315 9.890 -7.501 1.00 88.19 86 GLY A C 1
ATOM 648 O O . GLY A 1 86 ? 0.644 9.506 -6.830 1.00 88.19 86 GLY A O 1
ATOM 649 N N . ASP A 1 87 ? -0.185 10.684 -8.564 1.00 86.69 87 ASP A N 1
ATOM 650 C CA . ASP A 1 87 ? 1.045 11.328 -9.018 1.00 86.69 87 ASP A CA 1
ATOM 651 C C . ASP A 1 87 ? 0.668 12.685 -9.642 1.00 86.69 87 ASP A C 1
ATOM 653 O O . ASP A 1 87 ? -0.253 12.781 -10.450 1.00 86.69 87 ASP A O 1
ATOM 657 N N . ASN A 1 88 ? 1.363 13.754 -9.250 1.00 84.88 88 ASN A N 1
ATOM 658 C CA . ASN A 1 88 ? 1.115 15.102 -9.772 1.00 84.88 88 ASN A CA 1
ATOM 659 C C . ASN A 1 88 ? 1.804 15.362 -11.121 1.00 84.88 88 ASN A C 1
ATOM 661 O O . ASN A 1 88 ? 1.530 16.370 -11.771 1.00 84.88 88 ASN A O 1
ATOM 665 N N . ARG A 1 89 ? 2.743 14.501 -11.516 1.00 86.56 89 ARG A N 1
ATOM 666 C CA . ARG A 1 89 ? 3.601 14.665 -12.695 1.00 86.56 89 ARG A CA 1
ATOM 667 C C . ARG A 1 89 ? 3.201 13.743 -13.834 1.00 86.56 89 ARG A C 1
ATOM 669 O O . ARG A 1 89 ? 3.352 14.129 -14.988 1.00 86.56 89 ARG A O 1
ATOM 676 N N . HIS A 1 90 ? 2.689 12.558 -13.517 1.00 88.81 90 HIS A N 1
ATOM 677 C CA . HIS A 1 90 ? 2.358 11.543 -14.511 1.00 88.81 90 HIS A CA 1
ATOM 678 C C . HIS A 1 90 ? 0.880 11.156 -14.438 1.00 88.81 90 HIS A C 1
ATOM 680 O O . HIS A 1 90 ? 0.317 11.088 -13.345 1.00 88.81 90 HIS A O 1
ATOM 686 N N . PRO A 1 91 ? 0.232 10.901 -15.585 1.00 92.38 91 PRO A N 1
ATOM 687 C CA . PRO A 1 91 ? -1.112 10.351 -15.597 1.00 92.38 91 PRO A CA 1
ATOM 688 C C . PRO A 1 91 ? -1.089 8.906 -15.085 1.00 92.38 91 PRO A C 1
ATOM 690 O O . PRO A 1 91 ? -0.576 8.007 -15.752 1.00 92.38 91 PRO A O 1
ATOM 693 N N . VAL A 1 92 ? -1.660 8.692 -13.902 1.00 94.56 92 VAL A N 1
ATOM 694 C CA . VAL A 1 92 ? -1.792 7.377 -13.266 1.00 94.56 92 VAL A CA 1
ATOM 695 C C . VAL A 1 92 ? -3.258 6.972 -13.147 1.00 94.56 92 VAL A C 1
ATOM 697 O O . VAL A 1 92 ? -4.145 7.821 -13.109 1.00 94.56 92 VAL A O 1
ATOM 700 N N . ASP A 1 93 ? -3.508 5.669 -13.068 1.00 96.25 93 ASP A N 1
ATOM 701 C CA . ASP A 1 93 ? -4.834 5.058 -12.955 1.00 96.25 93 ASP A CA 1
ATOM 702 C C . ASP A 1 93 ? -5.375 5.012 -11.518 1.00 96.25 93 ASP A C 1
ATOM 704 O O . ASP A 1 93 ? -6.335 4.296 -11.235 1.00 96.25 93 ASP A O 1
ATOM 708 N N . TYR A 1 94 ? -4.741 5.726 -10.587 1.00 96.44 94 TYR A N 1
ATOM 709 C CA . TYR A 1 94 ? -5.097 5.681 -9.179 1.00 96.44 94 TYR A CA 1
ATOM 710 C C . TYR A 1 94 ? -5.063 7.052 -8.507 1.00 96.44 94 TYR A C 1
ATOM 712 O O . TYR A 1 94 ? -4.332 7.962 -8.901 1.00 96.44 94 TYR A O 1
ATOM 720 N N . ALA A 1 95 ? -5.844 7.181 -7.443 1.00 96.44 95 ALA A N 1
ATOM 721 C CA . ALA A 1 95 ? -5.836 8.327 -6.545 1.00 96.44 95 ALA A CA 1
ATOM 722 C C . ALA A 1 95 ? -6.049 7.860 -5.098 1.00 96.44 95 ALA A C 1
ATOM 724 O O . ALA A 1 95 ? -6.375 6.697 -4.843 1.00 96.44 95 ALA A O 1
ATOM 725 N N . TYR A 1 96 ? -5.817 8.761 -4.148 1.00 95.00 96 TYR A N 1
ATOM 726 C CA . TYR A 1 96 ? -5.924 8.474 -2.722 1.00 95.00 96 TYR A CA 1
ATOM 727 C C . TYR A 1 96 ? -7.123 9.187 -2.113 1.00 95.00 96 TYR A C 1
ATOM 729 O O . TYR A 1 96 ? -7.449 10.303 -2.518 1.00 95.00 96 TYR A O 1
ATOM 737 N N . VAL A 1 97 ? -7.739 8.567 -1.110 1.00 94.62 97 VAL A N 1
ATOM 738 C CA . VAL A 1 97 ? -8.794 9.184 -0.301 1.00 94.62 97 VAL A CA 1
ATOM 739 C C . VAL A 1 97 ? -8.446 9.053 1.169 1.00 94.62 97 VAL A C 1
ATOM 741 O O . VAL A 1 97 ? -8.096 7.973 1.645 1.00 94.62 97 VAL A O 1
ATOM 744 N N . ALA A 1 98 ? -8.588 10.158 1.886 1.00 92.19 98 ALA A N 1
ATOM 745 C CA . ALA A 1 98 ? -8.459 10.231 3.330 1.00 92.19 98 ALA A CA 1
ATOM 746 C C . ALA A 1 98 ? -9.665 10.966 3.921 1.00 92.19 98 ALA A C 1
ATOM 748 O O . ALA A 1 98 ? -10.387 11.671 3.214 1.00 92.19 98 ALA A O 1
ATOM 749 N N . MET A 1 99 ? -9.854 10.857 5.233 1.00 88.81 99 MET A N 1
ATOM 750 C CA . MET A 1 99 ? -10.733 11.782 5.949 1.00 88.81 99 MET A CA 1
ATOM 751 C C . MET A 1 99 ? -10.084 13.170 5.990 1.00 88.81 99 MET A C 1
ATOM 753 O O . MET A 1 99 ? -8.882 13.294 6.236 1.00 88.81 99 MET A O 1
ATOM 757 N N . ARG A 1 100 ? -10.864 14.228 5.759 1.00 85.56 100 ARG A N 1
ATOM 758 C CA . ARG A 1 100 ? -10.363 15.606 5.831 1.00 85.56 100 ARG A CA 1
ATOM 759 C C . ARG A 1 100 ? -9.990 15.965 7.274 1.00 85.56 100 ARG A C 1
ATOM 761 O O . ARG A 1 100 ? -10.670 15.587 8.230 1.00 85.56 100 ARG A O 1
ATOM 768 N N . SER A 1 101 ? -8.899 16.713 7.433 1.00 78.00 101 SER A N 1
ATOM 769 C CA . SER A 1 101 ? -8.421 17.154 8.745 1.00 78.00 101 SER A CA 1
ATOM 770 C C . SER A 1 101 ? -9.444 18.049 9.455 1.00 78.00 101 SER A C 1
ATOM 772 O O . SER A 1 101 ? -10.146 18.841 8.828 1.00 78.00 101 SER A O 1
ATOM 774 N N . GLY A 1 102 ? -9.527 17.916 10.782 1.00 76.44 102 GLY A N 1
ATOM 775 C CA . GLY A 1 102 ? -10.415 18.720 11.631 1.00 76.44 102 GLY A CA 1
ATOM 776 C C . GLY A 1 102 ? -11.864 18.229 11.719 1.00 76.44 102 GLY A C 1
ATOM 777 O O . GLY A 1 102 ? -12.656 18.837 12.428 1.00 76.44 102 GLY A O 1
ATOM 778 N N . ILE A 1 103 ? -12.217 17.137 11.034 1.00 82.25 103 ILE A N 1
ATOM 779 C CA . ILE A 1 103 ? -13.572 16.559 11.087 1.00 82.25 103 ILE A CA 1
ATOM 780 C C . ILE A 1 103 ? -13.761 15.647 12.294 1.00 82.25 103 ILE A C 1
ATOM 782 O O . ILE A 1 103 ? -14.839 15.600 12.878 1.00 82.25 103 ILE A O 1
ATOM 786 N N . SER A 1 104 ? -12.710 14.932 12.683 1.00 82.62 104 SER A N 1
ATOM 787 C CA . SER A 1 104 ? -12.694 14.123 13.893 1.00 82.62 104 SER A CA 1
ATOM 788 C C . SER A 1 104 ? -11.348 14.260 14.590 1.00 82.62 104 SER A C 1
ATOM 790 O O . SER A 1 104 ? -10.310 14.373 13.935 1.00 82.62 104 SER A O 1
ATOM 792 N N . ASN A 1 105 ? -11.380 14.225 15.921 1.00 78.75 105 ASN A N 1
ATOM 793 C CA . ASN A 1 105 ? -10.186 14.207 16.766 1.00 78.75 105 ASN A CA 1
ATOM 794 C C . ASN A 1 105 ? -9.509 12.824 16.780 1.00 78.75 105 ASN A C 1
ATOM 796 O O . ASN A 1 105 ? -8.367 12.702 17.216 1.00 78.75 105 ASN A O 1
ATOM 800 N N . VAL A 1 106 ? -10.206 11.795 16.290 1.00 83.50 106 VAL A N 1
ATOM 801 C CA . VAL A 1 106 ? -9.762 10.401 16.232 1.00 83.50 106 VAL A CA 1
ATOM 802 C C . VAL A 1 106 ? -9.829 9.924 14.775 1.00 83.50 106 VAL A C 1
ATOM 804 O O . VAL A 1 106 ? -10.766 10.291 14.061 1.00 83.50 106 VAL A O 1
ATOM 807 N N . PRO A 1 107 ? -8.871 9.117 14.282 1.00 85.75 107 PRO A N 1
ATOM 808 C CA . PRO A 1 107 ? -8.968 8.552 12.941 1.00 85.75 107 PRO A CA 1
ATOM 809 C C . PRO A 1 107 ? -10.257 7.738 12.750 1.00 85.75 107 PRO A C 1
ATOM 811 O O . PRO A 1 107 ? -10.655 6.984 13.635 1.00 85.75 107 PRO A O 1
ATOM 814 N N . ARG A 1 108 ? -10.886 7.857 11.572 1.00 88.94 108 ARG A N 1
ATOM 815 C CA . ARG A 1 108 ? -12.146 7.172 11.213 1.00 88.94 108 ARG A CA 1
ATOM 816 C C . ARG A 1 108 ? -11.967 6.148 10.078 1.00 88.94 108 ARG A C 1
ATOM 818 O O . ARG A 1 108 ? -12.520 6.330 8.990 1.00 88.94 108 ARG A O 1
ATOM 825 N N . PRO A 1 109 ? -11.160 5.086 10.280 1.00 90.94 109 PRO A N 1
ATOM 826 C CA . PRO A 1 109 ? -11.005 4.022 9.288 1.00 90.94 109 PRO A CA 1
ATOM 827 C C . PRO A 1 109 ? -12.304 3.239 9.047 1.00 90.94 109 PRO A C 1
ATOM 829 O O . PRO A 1 109 ? -12.471 2.665 7.980 1.00 90.94 109 PRO A O 1
ATOM 832 N N . ASP A 1 110 ? -13.240 3.255 9.992 1.00 90.81 110 ASP A N 1
ATOM 833 C CA . ASP A 1 110 ? -14.573 2.671 9.855 1.00 90.81 110 ASP A CA 1
ATOM 834 C C . ASP A 1 110 ? -15.371 3.333 8.719 1.00 90.81 110 ASP A C 1
ATOM 836 O O . ASP A 1 110 ? -15.938 2.645 7.872 1.00 90.81 110 ASP A O 1
ATOM 840 N N . LEU A 1 111 ? -15.331 4.667 8.619 1.00 91.25 111 LEU A N 1
ATOM 841 C CA . LEU A 1 111 ? -15.987 5.399 7.528 1.00 91.25 111 LEU A CA 1
ATOM 842 C C . LEU A 1 111 ? -15.302 5.169 6.180 1.00 91.25 111 LEU A C 1
ATOM 844 O O . LEU A 1 111 ? -15.971 5.009 5.159 1.00 91.25 111 LEU A O 1
ATOM 848 N N . LEU A 1 112 ? -13.968 5.109 6.169 1.00 92.88 112 LEU A N 1
ATOM 849 C CA . LEU A 1 112 ? -13.221 4.763 4.959 1.00 92.88 112 LEU A CA 1
ATOM 850 C C . LEU A 1 112 ? -13.461 3.313 4.529 1.00 92.88 112 LEU A C 1
ATOM 852 O O . LEU A 1 112 ? -13.466 3.047 3.334 1.00 92.88 112 LEU A O 1
ATOM 856 N N . GLN A 1 113 ? -13.706 2.390 5.462 1.00 93.31 113 GLN A N 1
ATOM 857 C CA . GLN A 1 113 ? -14.068 1.008 5.154 1.00 93.31 113 GLN A CA 1
ATOM 858 C C . GLN A 1 113 ? -15.437 0.935 4.466 1.00 93.31 113 GLN A C 1
ATOM 860 O O . GLN A 1 113 ? -15.574 0.223 3.472 1.00 93.31 113 GLN A O 1
ATOM 865 N N . LEU A 1 114 ? -16.430 1.697 4.942 1.00 92.50 114 LEU A N 1
ATOM 866 C CA . LEU A 1 114 ? -17.733 1.810 4.276 1.00 92.50 114 LEU A CA 1
ATOM 867 C C . LEU A 1 114 ? -17.581 2.376 2.858 1.00 92.50 114 LEU A C 1
ATOM 869 O O . LEU A 1 114 ? -18.113 1.807 1.904 1.00 92.50 114 LEU A O 1
ATOM 873 N N . LEU A 1 115 ? -16.795 3.448 2.703 1.00 94.12 115 LEU A N 1
ATOM 874 C CA . LEU A 1 115 ? -16.501 4.031 1.394 1.00 94.12 115 LEU A CA 1
ATOM 875 C C . LEU A 1 115 ? -15.794 3.035 0.472 1.00 94.12 115 LEU A C 1
ATOM 877 O O . LEU A 1 115 ? -16.184 2.870 -0.680 1.00 94.12 115 LEU A O 1
ATOM 881 N N . MET A 1 116 ? -14.781 2.339 0.979 1.00 94.56 116 MET A N 1
ATOM 882 C CA . MET A 1 116 ? -14.035 1.329 0.238 1.00 94.56 116 MET A CA 1
ATOM 883 C C . MET A 1 116 ? -14.950 0.202 -0.251 1.00 94.56 116 MET A C 1
ATOM 885 O O . MET A 1 116 ? -14.868 -0.185 -1.414 1.00 94.56 116 MET A O 1
ATOM 889 N N . ASN A 1 117 ? -15.856 -0.285 0.601 1.00 93.44 117 ASN A N 1
ATOM 890 C CA . ASN A 1 117 ? -16.840 -1.298 0.223 1.00 93.44 117 ASN A CA 1
ATOM 891 C C . ASN A 1 117 ? -17.766 -0.789 -0.889 1.00 93.44 117 ASN A C 1
ATOM 893 O O . ASN A 1 117 ? -17.961 -1.492 -1.877 1.00 93.44 117 ASN A O 1
ATOM 897 N N . ALA A 1 118 ? -18.281 0.439 -0.768 1.00 93.75 118 ALA A N 1
ATOM 898 C CA . ALA A 1 118 ? -19.136 1.045 -1.787 1.00 93.75 118 ALA A CA 1
ATOM 899 C C . ALA A 1 118 ? -18.407 1.203 -3.133 1.00 93.75 118 ALA A C 1
ATOM 901 O O . ALA A 1 118 ? -18.957 0.858 -4.178 1.00 93.75 118 ALA A O 1
ATOM 902 N N . LEU A 1 119 ? -17.151 1.656 -3.121 1.00 95.50 119 LEU A N 1
ATOM 903 C CA . LEU A 1 119 ? -16.342 1.820 -4.333 1.00 95.50 119 LEU A CA 1
ATOM 904 C C . LEU A 1 119 ? -16.019 0.481 -5.010 1.00 95.50 119 LEU A C 1
ATOM 906 O O . LEU A 1 119 ? -16.080 0.398 -6.233 1.00 95.50 119 LEU A O 1
ATOM 910 N N . ASN A 1 120 ? -15.748 -0.573 -4.237 1.00 95.06 120 ASN A N 1
ATOM 911 C CA . ASN A 1 120 ? -15.468 -1.915 -4.762 1.00 95.06 120 ASN A CA 1
ATOM 912 C C . ASN A 1 120 ? -16.671 -2.587 -5.450 1.00 95.06 120 ASN A C 1
ATOM 914 O O . ASN A 1 120 ? -16.501 -3.615 -6.101 1.00 95.06 120 ASN A O 1
ATOM 918 N N . THR A 1 121 ? -17.882 -2.030 -5.341 1.00 93.12 121 THR A N 1
ATOM 919 C CA . THR A 1 121 ? -19.040 -2.503 -6.126 1.00 93.12 121 THR A CA 1
ATOM 920 C C . THR A 1 121 ? -18.990 -2.063 -7.591 1.00 93.12 121 THR A C 1
ATOM 922 O O . THR A 1 121 ? -19.712 -2.606 -8.428 1.00 93.12 121 THR A O 1
ATOM 925 N N . GLN A 1 122 ? -18.158 -1.071 -7.917 1.00 93.56 122 GLN A N 1
ATOM 926 C CA . GLN A 1 122 ? -18.067 -0.501 -9.254 1.00 93.56 122 GLN A CA 1
ATOM 927 C C . GLN A 1 122 ? -17.166 -1.361 -10.145 1.00 93.56 122 GLN A C 1
ATOM 929 O O . GLN A 1 122 ? -16.034 -1.687 -9.791 1.00 93.56 122 GLN A O 1
ATOM 934 N N . MET A 1 123 ? -17.655 -1.707 -11.337 1.00 93.62 123 MET A N 1
ATOM 935 C CA . MET A 1 123 ? -16.901 -2.529 -12.283 1.00 93.62 123 MET A CA 1
ATOM 936 C C . MET A 1 123 ? -15.588 -1.846 -12.686 1.00 93.62 123 MET A C 1
ATOM 938 O O . MET A 1 123 ? -15.580 -0.682 -13.084 1.00 93.62 123 MET A O 1
ATOM 942 N N . GLY A 1 124 ? -14.485 -2.594 -12.614 1.00 92.19 124 GLY A N 1
ATOM 943 C CA . GLY A 1 124 ? -13.153 -2.114 -12.988 1.00 92.19 124 GLY A CA 1
ATOM 944 C C . GLY A 1 124 ? -12.491 -1.197 -11.958 1.00 92.19 124 GLY A C 1
ATOM 945 O O . GLY A 1 124 ? -11.382 -0.740 -12.211 1.00 92.19 124 GLY A O 1
ATOM 946 N N . ILE A 1 125 ? -13.129 -0.943 -10.812 1.00 96.25 125 ILE A N 1
ATOM 947 C CA . ILE A 1 125 ? -12.562 -0.161 -9.714 1.00 96.25 125 ILE A CA 1
ATOM 948 C C . ILE A 1 125 ? -12.090 -1.096 -8.609 1.00 96.25 125 ILE A C 1
ATOM 950 O O . ILE A 1 125 ? -12.803 -2.012 -8.207 1.00 96.25 125 ILE A O 1
ATOM 954 N N . THR A 1 126 ? -10.907 -0.805 -8.072 1.00 96.00 126 THR A N 1
ATOM 955 C CA . THR A 1 126 ? -10.378 -1.496 -6.894 1.00 96.00 126 THR A CA 1
ATOM 956 C C . THR A 1 126 ? -9.992 -0.468 -5.847 1.00 96.00 126 THR A C 1
ATOM 958 O O . THR A 1 126 ? -9.083 0.331 -6.061 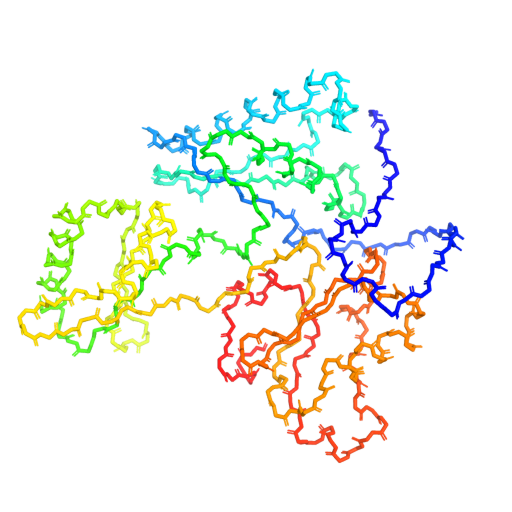1.00 96.00 126 THR A O 1
ATOM 961 N N . ALA A 1 127 ? -10.660 -0.501 -4.701 1.00 96.62 127 ALA A N 1
ATOM 962 C CA . ALA A 1 127 ? -10.351 0.291 -3.523 1.00 96.62 127 ALA A CA 1
ATOM 963 C C . ALA A 1 127 ? -9.767 -0.612 -2.429 1.00 96.62 127 ALA A C 1
ATOM 965 O O . ALA A 1 127 ? -10.334 -1.649 -2.080 1.00 96.62 127 ALA A O 1
ATOM 966 N N . ARG A 1 128 ? -8.622 -0.219 -1.876 1.00 95.56 128 ARG A N 1
ATOM 967 C CA . ARG A 1 128 ? -7.935 -0.944 -0.798 1.00 95.56 128 ARG A CA 1
ATOM 968 C C . ARG A 1 128 ? -7.224 0.028 0.130 1.00 95.56 128 ARG A C 1
ATOM 970 O O . ARG A 1 128 ? -6.972 1.173 -0.241 1.00 95.56 128 ARG A O 1
ATOM 977 N N . TRP A 1 129 ? -6.841 -0.432 1.314 1.00 95.19 129 TRP A N 1
ATOM 978 C CA . TRP A 1 129 ? -5.963 0.342 2.187 1.00 95.19 129 TRP A CA 1
ATOM 979 C C . TRP A 1 129 ? -4.639 0.650 1.492 1.00 95.19 129 TRP A C 1
ATOM 981 O O . TRP A 1 129 ? -4.065 -0.193 0.795 1.00 95.19 129 TRP A O 1
ATOM 991 N N . ARG A 1 130 ? -4.163 1.882 1.660 1.00 92.31 130 ARG A N 1
ATOM 992 C CA . ARG A 1 130 ? -2.884 2.308 1.110 1.00 92.31 130 ARG A CA 1
ATOM 993 C C . ARG A 1 130 ? -1.758 1.595 1.854 1.00 92.31 130 ARG A C 1
ATOM 995 O O . ARG A 1 130 ? -1.661 1.683 3.073 1.00 92.31 130 ARG A O 1
ATOM 1002 N N . ASP A 1 131 ? -0.881 0.925 1.112 1.00 90.31 131 ASP A N 1
ATOM 1003 C CA . ASP A 1 131 ? 0.184 0.131 1.732 1.00 90.31 131 ASP A CA 1
ATOM 1004 C C . ASP A 1 131 ? 1.229 1.000 2.442 1.00 90.31 131 ASP A C 1
ATOM 1006 O O . ASP A 1 131 ? 1.741 0.610 3.482 1.00 90.31 131 ASP A O 1
ATOM 1010 N N . GLY A 1 132 ? 1.570 2.158 1.876 1.00 86.81 132 GLY A N 1
ATOM 1011 C CA . GLY A 1 132 ? 2.632 3.039 2.356 1.00 86.81 132 GLY A CA 1
ATOM 1012 C C . GLY A 1 132 ? 2.665 4.359 1.587 1.00 86.81 132 GLY A C 1
ATOM 1013 O O . GLY A 1 132 ? 1.875 4.587 0.664 1.00 86.81 132 GLY A O 1
ATOM 1014 N N . SER A 1 133 ? 3.594 5.234 1.956 1.00 83.88 133 SER A N 1
ATOM 1015 C CA . SER A 1 133 ? 3.744 6.539 1.314 1.00 83.88 133 SER A CA 1
ATOM 1016 C C . SER A 1 133 ? 4.387 6.455 -0.073 1.00 83.88 133 SER A C 1
ATOM 1018 O O . SER A 1 133 ? 5.122 5.520 -0.412 1.00 83.88 133 SER A O 1
ATOM 1020 N N . GLY A 1 134 ? 4.123 7.489 -0.873 1.00 83.81 134 GLY A N 1
ATOM 1021 C CA . GLY A 1 134 ? 4.590 7.584 -2.252 1.00 83.81 134 GLY A CA 1
ATOM 1022 C C . GLY A 1 134 ? 3.728 6.780 -3.232 1.00 83.81 134 GLY A C 1
ATOM 1023 O O . GLY A 1 134 ? 2.581 6.468 -2.899 1.00 83.81 134 GLY A O 1
ATOM 1024 N N . PRO A 1 135 ? 4.261 6.489 -4.436 1.00 84.69 135 PRO A N 1
ATOM 1025 C CA . PRO A 1 135 ? 3.545 5.780 -5.495 1.00 84.69 135 PRO A CA 1
ATOM 1026 C C . PRO A 1 135 ? 3.099 4.378 -5.084 1.00 84.69 135 PRO A C 1
ATOM 1028 O O . PRO A 1 135 ? 3.689 3.765 -4.191 1.00 84.69 135 PRO A O 1
ATOM 1031 N N . ASP A 1 136 ? 2.104 3.844 -5.790 1.00 88.56 136 ASP A N 1
ATOM 1032 C CA . ASP A 1 136 ? 1.681 2.459 -5.606 1.00 88.56 136 ASP A CA 1
ATOM 1033 C C . ASP A 1 136 ? 2.776 1.478 -6.045 1.00 88.56 136 ASP A C 1
ATOM 1035 O O . ASP A 1 136 ? 3.016 1.257 -7.229 1.00 88.56 136 ASP A O 1
ATOM 1039 N N . LYS A 1 137 ? 3.442 0.875 -5.062 1.00 87.12 137 LYS A N 1
ATOM 1040 C CA . LYS A 1 137 ? 4.511 -0.105 -5.274 1.00 87.12 137 LYS A CA 1
ATOM 1041 C C . LYS A 1 137 ? 3.991 -1.542 -5.383 1.00 87.12 137 LYS A C 1
ATOM 1043 O O . LYS A 1 137 ? 4.784 -2.424 -5.699 1.00 87.12 137 LYS A O 1
ATOM 1048 N N . SER A 1 138 ? 2.705 -1.796 -5.122 1.00 88.50 138 SER A N 1
ATOM 1049 C CA . SER A 1 138 ? 2.136 -3.155 -5.187 1.00 88.50 138 SER A CA 1
ATOM 1050 C C . SER A 1 138 ? 2.204 -3.751 -6.593 1.00 88.50 138 SER A C 1
ATOM 1052 O O . SER A 1 138 ? 2.295 -4.964 -6.754 1.00 88.50 138 SER A O 1
ATOM 1054 N N . ARG A 1 139 ? 2.219 -2.882 -7.611 1.00 92.06 139 ARG A N 1
ATOM 1055 C CA . ARG A 1 139 ? 2.265 -3.253 -9.026 1.00 92.06 139 ARG A CA 1
ATOM 1056 C C . ARG A 1 139 ? 3.655 -3.088 -9.651 1.00 92.06 139 ARG A C 1
ATOM 1058 O O . ARG A 1 139 ? 3.783 -3.007 -10.872 1.00 92.06 139 ARG A O 1
ATOM 1065 N N . ARG A 1 140 ? 4.698 -3.000 -8.817 1.00 93.31 140 ARG A N 1
ATOM 1066 C CA . ARG A 1 140 ? 6.076 -2.761 -9.253 1.00 93.31 140 ARG A CA 1
ATOM 1067 C C . ARG A 1 140 ? 6.854 -4.058 -9.423 1.00 93.31 140 ARG A C 1
ATOM 1069 O O . ARG A 1 140 ? 6.939 -4.865 -8.499 1.00 93.31 140 ARG A O 1
ATOM 1076 N N . LEU A 1 141 ? 7.546 -4.171 -10.551 1.00 96.12 141 LEU A N 1
ATOM 1077 C CA . LEU A 1 141 ? 8.614 -5.142 -10.768 1.00 96.12 141 LEU A CA 1
ATOM 1078 C C . LEU A 1 141 ? 9.967 -4.445 -10.856 1.00 96.12 141 LEU A C 1
ATOM 1080 O O . LEU A 1 141 ? 10.099 -3.364 -11.431 1.00 96.12 141 LEU A O 1
ATOM 1084 N N . VAL A 1 142 ? 10.979 -5.084 -10.276 1.00 95.31 142 VAL A N 1
ATOM 1085 C CA . VAL A 1 142 ? 12.351 -4.587 -10.212 1.00 95.31 142 VAL A CA 1
ATOM 1086 C C . VAL A 1 142 ? 13.287 -5.620 -10.823 1.00 95.31 142 VAL A C 1
ATOM 1088 O O . VAL A 1 142 ? 13.526 -6.677 -10.245 1.00 95.31 142 VAL A O 1
ATOM 1091 N N . PHE A 1 143 ? 13.870 -5.299 -11.972 1.00 96.00 143 PHE A N 1
ATOM 1092 C CA . PHE A 1 143 ? 14.920 -6.108 -12.584 1.00 96.00 143 PHE A CA 1
ATOM 1093 C C . PHE A 1 143 ? 16.273 -5.598 -12.097 1.00 96.00 143 PHE A C 1
ATOM 1095 O O . PHE A 1 143 ? 16.655 -4.461 -12.385 1.00 96.00 143 PHE A O 1
ATOM 1102 N N . ILE A 1 144 ? 16.978 -6.427 -11.329 1.00 94.25 144 ILE A N 1
ATOM 1103 C CA . ILE A 1 144 ? 18.296 -6.103 -10.779 1.00 94.25 144 ILE A CA 1
ATOM 1104 C C . ILE A 1 144 ? 19.355 -6.624 -11.748 1.00 94.25 144 ILE A C 1
ATOM 1106 O O . ILE A 1 144 ? 19.406 -7.816 -12.044 1.00 94.25 144 ILE A O 1
ATOM 1110 N N . LEU A 1 145 ? 20.184 -5.715 -12.251 1.00 93.25 145 LEU A N 1
ATOM 1111 C CA . LEU A 1 145 ? 21.150 -5.967 -13.309 1.00 93.25 145 LEU A CA 1
ATOM 1112 C C . LEU A 1 145 ? 22.550 -5.601 -12.824 1.00 93.25 145 LEU A C 1
ATOM 1114 O O . LEU A 1 145 ? 22.855 -4.432 -12.581 1.00 93.25 145 LEU A O 1
ATOM 1118 N N . ASP A 1 146 ? 23.405 -6.611 -12.715 1.00 90.50 146 ASP A N 1
ATOM 1119 C CA . ASP A 1 146 ? 24.838 -6.426 -12.500 1.00 90.50 146 ASP A CA 1
ATOM 1120 C C . ASP A 1 146 ? 25.546 -6.338 -13.857 1.00 90.50 146 ASP A C 1
ATOM 1122 O O . ASP A 1 146 ? 26.166 -7.284 -14.336 1.00 90.50 146 ASP A O 1
ATOM 1126 N N . GLU A 1 147 ? 25.306 -5.233 -14.559 1.00 89.19 147 GLU A N 1
ATOM 1127 C CA . GLU A 1 147 ? 25.760 -5.010 -15.930 1.00 89.19 147 GLU A CA 1
ATOM 1128 C C . GLU A 1 147 ? 26.247 -3.564 -16.101 1.00 89.19 147 GLU A C 1
ATOM 1130 O O . GLU A 1 147 ? 25.945 -2.679 -15.295 1.00 89.19 147 GLU A O 1
ATOM 1135 N N . THR A 1 148 ? 26.970 -3.289 -17.189 1.00 91.69 148 THR A N 1
ATOM 1136 C CA . THR A 1 148 ? 27.337 -1.912 -17.555 1.00 91.69 148 THR A CA 1
ATOM 1137 C C . THR A 1 148 ? 26.096 -1.073 -17.884 1.00 91.69 148 THR A C 1
ATOM 1139 O O . THR A 1 148 ? 25.014 -1.600 -18.157 1.00 91.69 148 THR A O 1
ATOM 1142 N N . GLU A 1 149 ? 26.229 0.256 -17.885 1.00 91.56 149 GLU A N 1
ATOM 1143 C CA . GLU A 1 149 ? 25.116 1.157 -18.223 1.00 91.56 149 GLU A CA 1
ATOM 1144 C C . GLU A 1 149 ? 24.598 0.942 -19.653 1.00 91.56 149 GLU A C 1
ATOM 1146 O O . GLU A 1 149 ? 23.387 0.914 -19.898 1.00 91.56 149 GLU A O 1
ATOM 1151 N N . GLU A 1 150 ? 25.518 0.742 -20.597 1.00 93.44 150 GLU A N 1
ATOM 1152 C CA . GLU A 1 150 ? 25.207 0.467 -21.999 1.00 93.44 150 GLU A CA 1
ATOM 1153 C C . GLU A 1 150 ? 24.391 -0.820 -22.130 1.00 93.44 150 GLU A C 1
ATOM 1155 O O . GLU A 1 150 ? 23.316 -0.826 -22.734 1.00 93.44 150 GLU A O 1
ATOM 1160 N N . ARG A 1 151 ? 24.849 -1.901 -21.488 1.00 93.00 151 ARG A N 1
ATOM 1161 C CA . ARG A 1 151 ? 24.156 -3.190 -21.516 1.00 93.00 151 ARG A CA 1
ATOM 1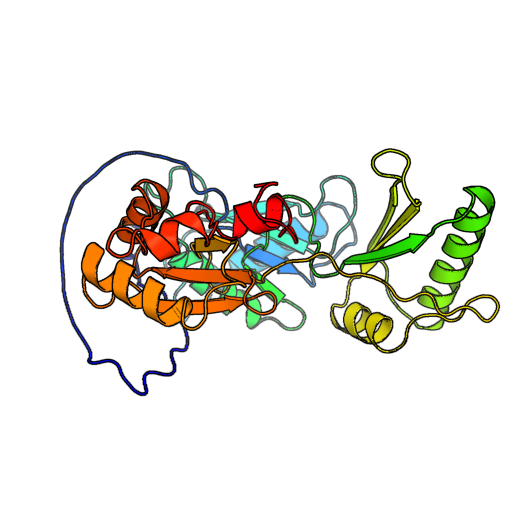162 C C . ARG A 1 151 ? 22.817 -3.136 -20.788 1.00 93.00 151 ARG A C 1
ATOM 1164 O O . ARG A 1 151 ? 21.834 -3.671 -21.294 1.00 93.00 151 ARG A O 1
ATOM 1171 N N . THR A 1 152 ? 22.741 -2.419 -19.669 1.00 93.88 152 THR A N 1
ATOM 1172 C CA . THR A 1 152 ? 21.484 -2.130 -18.962 1.00 93.88 152 THR A CA 1
ATOM 1173 C C . THR A 1 152 ? 20.479 -1.430 -19.878 1.00 93.88 152 THR A C 1
ATOM 1175 O O . THR A 1 152 ? 19.309 -1.800 -19.902 1.00 93.88 152 THR A O 1
ATOM 1178 N N . SER A 1 153 ? 20.931 -0.466 -20.684 1.00 94.88 153 SER A N 1
ATOM 1179 C CA . SER A 1 153 ? 20.073 0.258 -21.631 1.00 94.88 153 SER A CA 1
ATOM 1180 C C . SER A 1 153 ? 19.580 -0.635 -22.780 1.00 94.88 153 SER A C 1
ATOM 1182 O O . SER A 1 153 ? 18.443 -0.496 -23.224 1.00 94.88 153 SER A O 1
ATOM 1184 N N . MET A 1 154 ? 20.396 -1.586 -23.249 1.00 95.12 154 MET A N 1
ATOM 1185 C CA . MET A 1 154 ? 19.963 -2.583 -24.242 1.00 95.12 154 MET A CA 1
ATOM 1186 C C . MET A 1 154 ? 18.945 -3.574 -23.663 1.00 95.12 154 MET A C 1
ATOM 1188 O O . MET A 1 154 ? 17.959 -3.909 -24.324 1.00 95.12 154 MET A O 1
ATOM 1192 N N . ILE A 1 155 ? 19.164 -4.025 -22.423 1.00 96.00 155 ILE A N 1
ATOM 1193 C CA . ILE A 1 155 ? 18.234 -4.911 -21.712 1.00 96.00 155 ILE A CA 1
ATOM 1194 C C . ILE A 1 155 ? 16.905 -4.193 -21.475 1.00 96.00 155 ILE A C 1
ATOM 1196 O O . ILE A 1 155 ? 15.864 -4.779 -21.744 1.00 96.00 155 ILE A O 1
ATOM 1200 N N . GLN A 1 156 ? 16.931 -2.923 -21.060 1.00 96.50 156 GLN A N 1
ATOM 1201 C CA . GLN A 1 156 ? 15.731 -2.103 -20.889 1.00 96.50 156 GLN A CA 1
ATOM 1202 C C . GLN A 1 156 ? 14.870 -2.083 -22.159 1.00 96.50 156 GLN A C 1
ATOM 1204 O O . GLN A 1 156 ? 13.714 -2.487 -22.108 1.00 96.50 156 GLN A O 1
ATOM 1209 N N . LYS A 1 157 ? 15.452 -1.739 -23.314 1.00 96.56 157 LYS A N 1
ATOM 1210 C CA . LYS A 1 157 ? 14.729 -1.743 -24.600 1.00 96.56 157 LYS A CA 1
ATOM 1211 C C . LYS A 1 157 ? 14.162 -3.119 -24.961 1.00 96.56 157 LYS A C 1
ATOM 1213 O O . LYS A 1 157 ? 13.094 -3.224 -25.555 1.00 96.56 157 LYS A O 1
ATOM 1218 N N . SER A 1 158 ? 14.895 -4.182 -24.632 1.00 97.19 158 SER A N 1
ATOM 1219 C CA . SER A 1 158 ? 14.464 -5.559 -24.902 1.00 97.19 158 SER A CA 1
ATOM 1220 C C . SER A 1 158 ? 13.295 -5.974 -24.004 1.00 97.19 158 SER A C 1
ATOM 1222 O O . SER A 1 158 ? 12.377 -6.639 -24.477 1.00 97.19 158 SER A O 1
ATOM 1224 N N . LEU A 1 159 ? 13.310 -5.553 -22.735 1.00 97.31 159 LEU A N 1
ATOM 1225 C CA . LEU A 1 159 ? 12.205 -5.738 -21.795 1.00 97.31 159 LEU A CA 1
ATOM 1226 C C . LEU A 1 159 ? 10.968 -4.963 -22.246 1.00 97.31 159 LEU A C 1
ATOM 1228 O O . LEU A 1 159 ? 9.903 -5.556 -22.345 1.00 97.31 159 LEU A O 1
ATOM 1232 N N . GLU A 1 160 ? 11.118 -3.680 -22.581 1.00 96.88 160 GLU A N 1
ATOM 1233 C CA . GLU A 1 160 ? 10.028 -2.825 -23.071 1.00 96.88 160 GLU A CA 1
ATOM 1234 C C . GLU A 1 160 ? 9.361 -3.435 -24.311 1.00 96.88 160 GLU A C 1
ATOM 1236 O O . GLU A 1 160 ? 8.148 -3.631 -24.327 1.00 96.88 160 GLU A O 1
ATOM 1241 N N . ARG A 1 161 ? 10.155 -3.882 -25.293 1.00 96.94 161 ARG A N 1
ATOM 1242 C CA . ARG A 1 161 ? 9.636 -4.596 -26.468 1.00 96.94 161 ARG A CA 1
ATOM 1243 C C . ARG A 1 161 ? 8.916 -5.896 -26.101 1.00 96.94 161 ARG A C 1
ATOM 1245 O O . ARG A 1 161 ? 7.910 -6.241 -26.717 1.00 96.94 161 ARG A O 1
ATOM 1252 N N . TRP A 1 162 ? 9.438 -6.656 -25.140 1.00 97.19 162 TRP A N 1
ATOM 1253 C CA . TRP A 1 162 ? 8.787 -7.885 -24.689 1.00 97.19 162 TRP A CA 1
ATOM 1254 C C . TRP A 1 162 ? 7.461 -7.587 -23.976 1.00 97.19 162 TRP A C 1
ATOM 1256 O O . TRP A 1 162 ? 6.485 -8.297 -24.216 1.00 97.19 162 TRP A O 1
ATOM 1266 N N . PHE A 1 163 ? 7.384 -6.520 -23.174 1.00 97.50 163 PHE A N 1
ATOM 1267 C CA . PHE A 1 163 ? 6.133 -6.064 -22.566 1.00 97.50 163 PHE A CA 1
ATOM 1268 C C . PHE A 1 163 ? 5.102 -5.683 -23.631 1.00 97.50 163 PHE A C 1
ATOM 1270 O O . PHE A 1 163 ? 3.969 -6.149 -23.559 1.00 97.50 163 PHE A O 1
ATOM 1277 N N . GLU A 1 164 ? 5.500 -4.930 -24.658 1.00 96.62 164 GLU A N 1
ATOM 1278 C CA . GLU A 1 164 ? 4.622 -4.546 -25.772 1.00 96.62 164 GLU A CA 1
ATOM 1279 C C . GLU A 1 164 ? 4.056 -5.761 -26.521 1.00 96.62 164 GLU A C 1
ATOM 1281 O O . GLU A 1 164 ? 2.846 -5.848 -26.726 1.00 96.62 164 GLU A O 1
ATOM 1286 N N . ILE A 1 165 ? 4.913 -6.725 -26.885 1.00 96.44 165 ILE A N 1
ATOM 1287 C CA . ILE A 1 165 ? 4.511 -7.947 -27.606 1.00 96.44 165 ILE A CA 1
ATOM 1288 C C . ILE A 1 165 ? 3.516 -8.781 -26.790 1.00 96.44 165 ILE A C 1
ATOM 1290 O O . ILE A 1 165 ? 2.615 -9.390 -27.358 1.00 96.44 165 ILE A O 1
ATOM 1294 N N . ASN A 1 166 ? 3.678 -8.813 -25.467 1.00 96.25 166 ASN A N 1
ATOM 1295 C CA . ASN A 1 166 ? 2.814 -9.578 -24.567 1.00 96.25 166 ASN A CA 1
ATOM 1296 C C . ASN A 1 166 ? 1.648 -8.753 -23.997 1.00 96.25 166 ASN A C 1
ATOM 1298 O O . ASN A 1 166 ? 0.926 -9.246 -23.132 1.00 96.25 166 ASN A O 1
ATOM 1302 N N . HIS A 1 167 ? 1.454 -7.522 -24.481 1.00 96.25 167 HIS A N 1
ATOM 1303 C CA . HIS A 1 167 ? 0.403 -6.603 -24.040 1.00 96.25 167 HIS A CA 1
ATOM 1304 C C . HIS A 1 167 ? 0.432 -6.289 -22.534 1.00 96.25 167 HIS A C 1
ATOM 1306 O O . HIS A 1 167 ? -0.604 -6.075 -21.905 1.00 96.25 167 HIS A O 1
ATOM 1312 N N . PHE A 1 168 ? 1.627 -6.230 -21.945 1.00 96.75 168 PHE A N 1
ATOM 1313 C CA . PHE A 1 168 ? 1.811 -5.778 -20.571 1.00 96.75 168 PHE A CA 1
ATOM 1314 C C . PHE A 1 168 ? 1.913 -4.257 -20.523 1.00 96.75 168 PHE A C 1
ATOM 1316 O O . PHE A 1 168 ? 2.931 -3.662 -20.873 1.00 96.75 168 PHE A O 1
ATOM 1323 N N . GLU A 1 169 ? 0.838 -3.621 -20.072 1.00 95.12 169 GLU A N 1
ATOM 1324 C CA . GLU A 1 169 ? 0.753 -2.168 -20.019 1.00 95.12 169 GLU A CA 1
ATOM 1325 C C . GLU A 1 169 ? 1.539 -1.597 -18.828 1.00 95.12 169 GLU A C 1
ATOM 1327 O O . GLU A 1 169 ? 1.194 -1.799 -17.657 1.00 95.12 169 GLU A O 1
ATOM 1332 N N . VAL A 1 170 ? 2.610 -0.871 -19.150 1.00 94.00 170 VAL A N 1
ATOM 1333 C CA . VAL A 1 170 ? 3.444 -0.146 -18.189 1.00 94.00 170 VAL A CA 1
ATOM 1334 C C . VAL A 1 170 ? 2.848 1.241 -17.957 1.00 94.00 170 VAL A C 1
ATOM 1336 O O . VAL A 1 170 ? 2.627 2.009 -18.893 1.00 94.00 170 VAL A O 1
ATOM 1339 N N . GLN A 1 171 ? 2.616 1.577 -16.694 1.00 90.75 171 GLN A N 1
ATOM 1340 C CA . GLN A 1 171 ? 2.182 2.903 -16.266 1.00 90.75 171 GLN A CA 1
ATOM 1341 C C . GLN A 1 171 ? 3.359 3.863 -16.127 1.00 90.75 171 GLN A C 1
ATOM 1343 O O . GLN A 1 171 ? 3.297 5.007 -16.571 1.00 90.75 171 GLN A O 1
ATOM 1348 N N . TYR A 1 172 ? 4.426 3.400 -15.482 1.00 88.31 172 TYR A N 1
ATOM 1349 C CA . TYR A 1 172 ? 5.597 4.212 -15.197 1.00 88.31 172 TYR A CA 1
ATOM 1350 C C . TYR A 1 172 ? 6.845 3.336 -15.148 1.00 88.31 172 TYR A C 1
ATOM 1352 O O . TYR A 1 172 ? 6.795 2.192 -14.701 1.00 88.31 172 TYR A O 1
ATOM 1360 N N . SER A 1 173 ? 7.982 3.868 -15.588 1.00 92.19 173 SER A N 1
ATOM 1361 C CA . SER A 1 173 ? 9.256 3.155 -15.532 1.00 92.19 173 SER A CA 1
ATOM 1362 C C . SER A 1 173 ? 10.398 4.094 -15.195 1.00 92.19 173 SER A C 1
ATOM 1364 O O . SER A 1 173 ? 10.449 5.218 -15.691 1.00 92.19 173 SER A O 1
ATOM 1366 N N . PHE A 1 174 ? 11.348 3.627 -14.390 1.00 90.31 174 PHE A N 1
ATOM 1367 C CA . PHE A 1 174 ? 12.541 4.402 -14.067 1.00 90.31 174 PHE A CA 1
ATOM 1368 C C . PHE A 1 174 ? 13.734 3.513 -13.720 1.00 90.31 174 PHE A C 1
ATOM 1370 O O . PHE A 1 174 ? 13.608 2.389 -13.223 1.00 90.31 174 PHE A O 1
ATOM 1377 N N . ARG A 1 175 ? 14.925 4.066 -13.937 1.00 91.94 175 ARG A N 1
ATOM 1378 C CA . ARG A 1 175 ? 16.207 3.423 -13.654 1.00 91.94 175 ARG A CA 1
ATOM 1379 C C . ARG A 1 175 ? 16.881 4.095 -12.467 1.00 91.94 175 ARG A C 1
ATOM 1381 O O . ARG A 1 175 ? 16.930 5.320 -12.397 1.00 91.94 175 ARG A O 1
ATOM 1388 N N . ASN A 1 176 ? 17.439 3.308 -11.552 1.00 89.56 176 ASN A N 1
ATOM 1389 C CA . ASN A 1 176 ? 18.305 3.827 -10.494 1.00 89.56 176 ASN A CA 1
ATOM 1390 C C . ASN A 1 176 ? 19.479 2.882 -10.194 1.00 89.56 176 ASN A C 1
ATOM 1392 O O . ASN A 1 176 ? 19.520 1.743 -10.660 1.00 89.56 176 ASN A O 1
ATOM 1396 N N . ARG A 1 177 ? 20.462 3.389 -9.441 1.00 88.75 177 ARG A N 1
ATOM 1397 C CA . ARG A 1 177 ? 21.666 2.654 -9.031 1.00 88.75 177 ARG A CA 1
ATOM 1398 C C . ARG A 1 177 ? 22.014 2.985 -7.571 1.00 88.75 177 ARG A C 1
ATOM 1400 O O . ARG A 1 177 ? 22.860 3.844 -7.315 1.00 88.75 177 ARG A O 1
ATOM 1407 N N . PRO A 1 178 ? 21.308 2.390 -6.596 1.00 79.31 178 PRO A N 1
ATOM 1408 C CA . PRO A 1 178 ? 21.465 2.753 -5.191 1.00 79.31 178 PRO A CA 1
ATOM 1409 C C . PRO A 1 178 ? 22.872 2.413 -4.682 1.00 79.31 178 PRO A C 1
ATOM 1411 O O . PRO A 1 178 ? 23.343 1.291 -4.856 1.00 79.31 178 PRO A O 1
ATOM 1414 N N . GLY A 1 179 ? 23.544 3.393 -4.067 1.00 77.12 179 GLY A N 1
ATOM 1415 C CA . GLY A 1 179 ? 24.861 3.220 -3.436 1.00 77.12 179 GLY A CA 1
ATOM 1416 C C . GLY A 1 179 ? 25.987 2.783 -4.381 1.00 77.12 179 GLY A C 1
ATOM 1417 O O . GLY A 1 179 ? 26.934 2.152 -3.929 1.00 77.12 179 GLY A O 1
ATOM 1418 N N . GLY A 1 180 ? 25.871 3.038 -5.691 1.00 78.06 180 GLY A N 1
ATOM 1419 C CA . GLY A 1 180 ? 26.837 2.550 -6.686 1.00 78.06 180 GLY A CA 1
ATOM 1420 C C . GLY A 1 180 ? 26.763 1.039 -6.961 1.00 78.06 180 GLY A C 1
ATOM 1421 O O . GLY A 1 180 ? 27.582 0.525 -7.724 1.00 78.06 180 GLY A O 1
ATOM 1422 N N . GLY A 1 181 ? 25.774 0.342 -6.390 1.00 86.81 181 GLY A N 1
ATOM 1423 C CA . GLY A 1 181 ? 25.528 -1.089 -6.583 1.00 86.81 181 GLY A CA 1
ATOM 1424 C C . GLY A 1 181 ? 24.979 -1.442 -7.975 1.00 86.81 181 GLY A C 1
ATOM 1425 O O . GLY A 1 181 ? 25.178 -0.677 -8.922 1.00 86.81 181 GLY A O 1
ATOM 1426 N N . PRO A 1 182 ? 24.285 -2.583 -8.134 1.00 90.81 182 PRO A N 1
ATOM 1427 C CA . PRO A 1 182 ? 23.730 -2.982 -9.425 1.00 90.81 182 PRO A CA 1
ATOM 1428 C C . PRO A 1 182 ? 22.657 -1.998 -9.906 1.00 90.81 182 PRO A C 1
ATOM 1430 O O . PRO A 1 182 ? 21.953 -1.367 -9.103 1.00 90.81 182 PRO A O 1
ATOM 1433 N N . TYR A 1 183 ? 22.510 -1.887 -11.225 1.00 92.56 183 TYR A N 1
ATOM 1434 C CA . TYR A 1 183 ? 21.406 -1.144 -11.821 1.00 92.56 183 TYR A CA 1
ATOM 1435 C C . TYR A 1 183 ? 20.080 -1.818 -11.481 1.00 92.56 183 TYR A C 1
ATOM 1437 O O . TYR A 1 183 ? 19.978 -3.043 -11.419 1.00 92.56 183 TYR A O 1
ATOM 1445 N N . ARG A 1 184 ? 19.039 -1.012 -11.281 1.00 93.56 184 ARG A N 1
ATOM 1446 C CA . ARG A 1 184 ? 17.673 -1.506 -11.126 1.00 93.56 184 ARG A CA 1
ATOM 1447 C C . ARG A 1 184 ? 16.775 -0.822 -12.141 1.00 93.56 184 ARG A C 1
ATOM 1449 O O . ARG A 1 184 ? 16.708 0.409 -12.183 1.00 93.56 184 ARG A O 1
ATOM 1456 N N . LEU A 1 185 ? 16.094 -1.629 -12.944 1.00 96.12 185 LEU A N 1
ATOM 1457 C CA . LEU A 1 185 ? 15.020 -1.182 -13.824 1.00 96.12 185 LEU A CA 1
ATOM 1458 C C . LEU A 1 185 ? 13.696 -1.449 -13.118 1.00 96.12 185 LEU A C 1
ATOM 1460 O O . LEU A 1 185 ? 13.396 -2.593 -12.782 1.00 96.12 185 LEU A O 1
ATOM 1464 N N . ASN A 1 186 ? 12.942 -0.390 -12.856 1.00 94.69 186 ASN A N 1
ATOM 1465 C CA . ASN A 1 186 ? 11.676 -0.449 -12.141 1.00 94.69 186 ASN A CA 1
ATOM 1466 C C . ASN A 1 186 ? 10.553 -0.196 -13.140 1.00 94.69 186 ASN A C 1
ATOM 1468 O O . ASN A 1 186 ? 10.619 0.790 -13.875 1.00 94.69 186 ASN A O 1
ATOM 1472 N N . TYR A 1 187 ? 9.536 -1.049 -13.124 1.00 95.94 187 TYR A N 1
ATOM 1473 C CA . TYR A 1 187 ? 8.337 -0.913 -13.944 1.00 95.94 187 TYR A CA 1
ATOM 1474 C C . TYR A 1 187 ? 7.109 -1.041 -13.054 1.00 95.94 187 TYR A C 1
ATOM 1476 O O . TYR A 1 187 ? 6.956 -2.045 -12.361 1.00 95.94 187 TYR A O 1
ATOM 1484 N N . ASP A 1 188 ? 6.256 -0.026 -13.086 1.00 93.69 188 ASP A N 1
ATOM 1485 C CA . ASP A 1 188 ? 4.939 -0.023 -12.463 1.00 93.69 188 ASP A CA 1
ATOM 1486 C C . ASP A 1 188 ? 3.920 -0.388 -13.537 1.00 93.69 188 ASP A C 1
ATOM 1488 O O . ASP A 1 188 ? 3.795 0.319 -14.539 1.00 93.69 188 ASP A O 1
ATOM 1492 N N . PHE A 1 189 ? 3.212 -1.496 -13.349 1.00 95.31 189 PHE A N 1
ATOM 1493 C CA . PHE A 1 189 ? 2.205 -1.979 -14.291 1.00 95.31 189 PHE A CA 1
ATOM 1494 C C . PHE A 1 189 ? 0.809 -1.511 -13.895 1.00 95.31 189 PHE A C 1
ATOM 1496 O O . PHE A 1 189 ? 0.539 -1.230 -12.727 1.00 95.31 189 PHE A O 1
ATOM 1503 N N . ILE A 1 190 ? -0.097 -1.454 -14.869 1.00 93.44 190 ILE A N 1
ATOM 1504 C CA . ILE A 1 190 ? -1.503 -1.133 -14.596 1.00 93.44 190 ILE A CA 1
ATOM 1505 C C . ILE A 1 190 ? -2.209 -2.330 -13.959 1.00 93.44 190 ILE A C 1
ATOM 1507 O O . ILE A 1 190 ? -2.814 -2.198 -12.895 1.00 93.44 190 ILE A O 1
ATOM 1511 N N . SER A 1 191 ? -2.098 -3.508 -14.576 1.00 91.69 191 SER A N 1
ATOM 1512 C CA . SER A 1 191 ? -2.764 -4.715 -14.087 1.00 91.69 191 SER A CA 1
ATOM 1513 C C . SER A 1 191 ? -1.902 -5.470 -13.063 1.00 91.69 191 SER A C 1
ATOM 1515 O O . SER A 1 191 ? -0.760 -5.826 -13.377 1.00 91.69 191 SER A O 1
ATOM 1517 N N . PRO A 1 192 ? -2.438 -5.787 -11.868 1.00 89.69 192 PRO A N 1
ATOM 1518 C CA . PRO A 1 192 ? -1.802 -6.715 -10.931 1.00 89.69 192 PRO A CA 1
ATOM 1519 C C . PRO A 1 192 ? -1.575 -8.114 -11.523 1.00 89.69 192 PRO A C 1
ATOM 1521 O O . PRO A 1 192 ? -0.593 -8.772 -11.192 1.00 89.69 192 PRO A O 1
ATOM 1524 N N . GLU A 1 193 ? -2.441 -8.566 -12.433 1.00 92.56 193 GLU A N 1
ATOM 1525 C CA . GLU A 1 193 ? -2.303 -9.876 -13.084 1.00 92.56 193 GLU A CA 1
ATOM 1526 C C . GLU A 1 193 ? -1.064 -9.929 -13.982 1.00 92.56 193 GLU A C 1
ATOM 1528 O O . GLU A 1 193 ? -0.379 -10.950 -14.033 1.00 92.56 193 GLU A O 1
ATOM 1533 N N . SER A 1 194 ? -0.722 -8.813 -14.638 1.00 94.50 194 SER A N 1
ATOM 1534 C CA . SER A 1 194 ? 0.517 -8.696 -15.414 1.00 94.50 194 SER A CA 1
ATOM 1535 C C . SER A 1 194 ? 1.741 -8.896 -14.527 1.00 94.50 194 SER A C 1
ATOM 1537 O O . SER A 1 194 ? 2.672 -9.593 -14.915 1.00 94.50 194 SER A O 1
ATOM 1539 N N . VAL A 1 195 ? 1.735 -8.328 -13.319 1.00 94.06 195 VAL A N 1
ATOM 1540 C CA . VAL A 1 195 ? 2.841 -8.469 -12.360 1.00 94.06 195 VAL A CA 1
A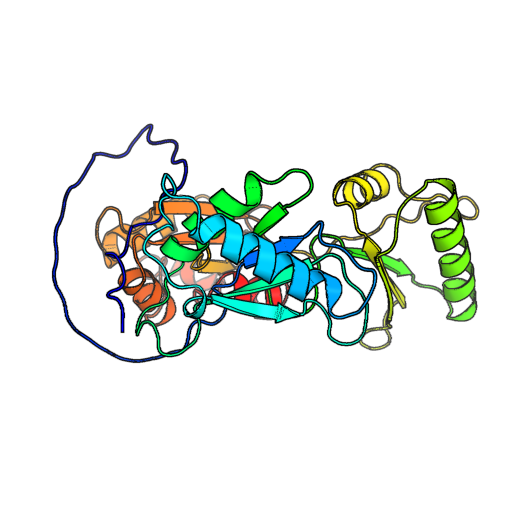TOM 1541 C C . VAL A 1 195 ? 3.041 -9.931 -11.988 1.00 94.06 195 VAL A C 1
ATOM 1543 O O . VAL A 1 195 ? 4.169 -10.423 -12.030 1.00 94.06 195 VAL A O 1
ATOM 1546 N N . GLU A 1 196 ? 1.952 -10.636 -11.682 1.00 93.94 196 GLU A N 1
ATOM 1547 C CA . GLU A 1 196 ? 2.019 -12.053 -11.337 1.00 93.94 196 GLU A CA 1
ATOM 1548 C C . GLU A 1 196 ? 2.468 -12.908 -12.524 1.00 93.94 196 GLU A C 1
ATOM 1550 O O . GLU A 1 196 ? 3.370 -13.730 -12.375 1.00 93.94 196 GLU A O 1
ATOM 1555 N N . LYS A 1 197 ? 1.925 -12.662 -13.721 1.00 95.94 197 LYS A N 1
ATOM 1556 C CA . LYS A 1 197 ? 2.301 -13.400 -14.929 1.00 95.94 197 LYS A CA 1
ATOM 1557 C C . LYS A 1 197 ? 3.772 -13.209 -15.298 1.00 95.94 197 LYS A C 1
ATOM 1559 O O . LYS A 1 197 ? 4.449 -14.173 -15.620 1.00 95.94 197 LYS A O 1
ATOM 1564 N N . ILE A 1 198 ? 4.303 -11.990 -15.218 1.00 96.88 198 ILE A N 1
ATOM 1565 C CA . ILE A 1 198 ? 5.726 -11.734 -15.503 1.00 96.88 198 ILE A CA 1
ATOM 1566 C C . ILE A 1 198 ? 6.620 -12.383 -14.433 1.00 96.88 198 ILE A C 1
ATOM 1568 O O . ILE A 1 198 ? 7.745 -12.790 -14.721 1.00 96.88 198 ILE A O 1
ATOM 1572 N N . ARG A 1 199 ? 6.144 -12.490 -13.188 1.00 94.56 199 ARG A N 1
ATOM 1573 C CA . ARG A 1 199 ? 6.876 -13.152 -12.102 1.00 94.56 199 ARG A CA 1
ATOM 1574 C C . ARG A 1 199 ? 6.958 -14.665 -12.308 1.00 94.56 199 ARG A C 1
ATOM 1576 O O . ARG A 1 199 ? 8.009 -15.245 -12.037 1.00 94.56 199 ARG A O 1
ATOM 1583 N N . THR A 1 200 ? 5.879 -15.294 -12.769 1.00 94.69 200 THR A N 1
ATOM 1584 C CA . THR A 1 200 ? 5.827 -16.740 -13.040 1.00 94.69 200 THR A CA 1
ATOM 1585 C C . THR A 1 200 ? 6.463 -17.111 -14.380 1.00 94.69 200 THR A C 1
ATOM 1587 O O . THR A 1 200 ? 7.108 -18.154 -14.478 1.00 94.69 200 THR A O 1
ATOM 1590 N N . GLU A 1 201 ? 6.353 -16.239 -15.382 1.00 95.50 201 GLU A N 1
ATOM 1591 C CA . GLU A 1 201 ? 6.885 -16.402 -16.739 1.00 95.50 201 GLU A CA 1
ATOM 1592 C C . GLU A 1 201 ? 7.845 -15.246 -17.094 1.00 95.50 201 GLU A C 1
ATOM 1594 O O . GLU A 1 201 ? 7.525 -14.376 -17.912 1.00 95.50 201 GLU A O 1
ATOM 1599 N N . PRO A 1 202 ? 9.037 -15.196 -16.472 1.00 95.62 202 PRO A N 1
ATOM 1600 C CA . PRO A 1 202 ? 9.976 -14.102 -16.675 1.00 95.62 202 PRO A CA 1
ATOM 1601 C C . PRO A 1 202 ? 10.534 -14.050 -18.106 1.00 95.62 202 PRO A C 1
ATOM 1603 O O . PRO A 1 202 ? 10.737 -15.089 -18.746 1.00 95.62 202 PRO A O 1
ATOM 1606 N N . PRO A 1 203 ? 10.867 -12.847 -18.609 1.00 95.94 203 PRO A N 1
ATOM 1607 C CA . PRO A 1 203 ? 11.394 -12.676 -19.955 1.00 95.94 203 PRO A CA 1
ATOM 1608 C C . PRO A 1 203 ? 12.746 -13.373 -20.137 1.00 95.94 203 PRO A C 1
ATOM 1610 O O . PRO A 1 203 ? 13.655 -13.258 -19.308 1.00 95.94 203 PRO A O 1
ATOM 1613 N N . MET A 1 204 ? 12.902 -14.038 -21.283 1.00 95.19 204 MET A N 1
ATOM 1614 C CA . MET A 1 204 ? 14.178 -14.570 -21.751 1.00 95.19 204 MET A CA 1
ATOM 1615 C C . MET A 1 204 ? 14.762 -13.640 -22.815 1.00 95.19 204 MET A C 1
ATOM 1617 O O . MET A 1 204 ? 14.207 -13.497 -23.902 1.00 95.19 204 MET A O 1
ATOM 1621 N N . ILE A 1 205 ? 15.898 -13.016 -22.514 1.00 92.56 205 ILE A N 1
ATOM 1622 C CA . ILE A 1 205 ? 16.595 -12.094 -23.418 1.00 92.56 205 ILE A CA 1
ATOM 1623 C C . ILE A 1 205 ? 18.014 -12.625 -23.610 1.00 92.56 205 ILE A C 1
ATOM 1625 O O . ILE A 1 205 ? 18.729 -12.857 -22.638 1.00 92.56 205 ILE A O 1
ATOM 1629 N N . ASN A 1 206 ? 18.427 -12.838 -24.862 1.00 89.06 206 ASN A N 1
ATOM 1630 C CA . ASN A 1 206 ? 19.749 -13.380 -25.210 1.00 89.06 206 ASN A CA 1
ATOM 1631 C C . ASN A 1 206 ? 20.100 -14.660 -24.424 1.00 89.06 206 ASN A C 1
ATOM 1633 O O . ASN A 1 206 ? 21.173 -14.759 -23.833 1.00 89.06 206 ASN A O 1
ATOM 1637 N N . HIS A 1 207 ? 19.166 -15.618 -24.384 1.00 92.19 207 HIS A N 1
ATOM 1638 C CA . HIS A 1 207 ? 19.287 -16.895 -23.660 1.00 92.19 207 HIS A CA 1
ATOM 1639 C C . HIS A 1 207 ? 19.464 -16.784 -22.137 1.00 92.19 207 HIS A C 1
ATOM 1641 O O . HIS A 1 207 ? 19.760 -17.779 -21.479 1.00 92.19 207 HIS A O 1
ATOM 1647 N N . ARG A 1 208 ? 19.249 -15.601 -21.553 1.00 94.12 208 ARG A N 1
ATOM 1648 C CA . ARG A 1 208 ? 19.240 -15.396 -20.104 1.00 94.12 208 ARG A CA 1
ATOM 1649 C C . ARG A 1 208 ? 17.831 -15.068 -19.636 1.00 94.12 208 ARG A C 1
ATOM 1651 O O . ARG A 1 208 ? 17.163 -14.213 -20.212 1.00 94.12 208 ARG A O 1
ATOM 1658 N N . ILE A 1 209 ? 17.398 -15.748 -18.580 1.00 95.50 209 ILE A N 1
ATOM 1659 C CA . ILE A 1 209 ? 16.137 -15.453 -17.901 1.00 95.50 209 ILE A CA 1
ATOM 1660 C C . ILE A 1 209 ? 16.369 -14.278 -16.950 1.00 95.50 209 ILE A C 1
ATOM 1662 O O . ILE A 1 209 ? 17.301 -14.299 -16.143 1.00 95.50 209 ILE A O 1
ATOM 1666 N N . TYR A 1 210 ? 15.524 -13.257 -17.053 1.00 94.94 210 TYR A N 1
ATOM 1667 C CA . TYR A 1 210 ? 15.554 -12.084 -16.189 1.00 94.94 210 TYR A CA 1
ATOM 1668 C C . TYR A 1 210 ? 14.387 -12.144 -15.209 1.00 94.94 210 TYR A C 1
ATOM 1670 O O . TYR A 1 210 ? 13.301 -11.650 -15.492 1.00 94.94 210 TYR A O 1
ATOM 1678 N N . THR A 1 211 ? 14.610 -12.759 -14.050 1.00 95.56 211 THR A N 1
ATOM 1679 C CA . THR A 1 211 ? 13.593 -12.850 -12.997 1.00 95.56 211 THR A CA 1
ATOM 1680 C C . THR A 1 211 ? 13.472 -11.515 -12.259 1.00 95.56 211 THR A C 1
ATOM 1682 O O . THR A 1 211 ? 14.467 -11.048 -11.694 1.00 95.56 211 THR A O 1
ATOM 1685 N N . PRO A 1 212 ? 12.289 -10.878 -12.238 1.00 96.50 212 PRO A N 1
ATOM 1686 C CA . PRO A 1 212 ? 12.097 -9.656 -11.476 1.00 96.50 212 PRO A CA 1
ATOM 1687 C C . PRO A 1 212 ? 11.937 -9.948 -9.981 1.00 96.50 212 PRO A C 1
ATOM 1689 O O . PRO A 1 212 ? 11.409 -10.982 -9.575 1.00 96.50 212 PRO A O 1
ATOM 1692 N N . ALA A 1 213 ? 12.332 -8.986 -9.156 1.00 92.75 213 ALA A N 1
ATOM 1693 C CA . ALA A 1 213 ? 11.947 -8.907 -7.756 1.00 92.75 213 ALA A CA 1
ATOM 1694 C C . ALA A 1 213 ? 10.705 -8.016 -7.598 1.00 92.75 213 ALA A C 1
ATOM 1696 O O . ALA A 1 213 ? 10.513 -7.064 -8.357 1.00 92.75 213 ALA A O 1
ATOM 1697 N N . THR A 1 214 ? 9.896 -8.276 -6.575 1.00 89.69 214 THR A N 1
ATOM 1698 C CA . THR A 1 214 ? 8.821 -7.378 -6.136 1.00 89.69 214 THR A CA 1
ATOM 1699 C C . THR A 1 214 ? 9.250 -6.628 -4.873 1.00 89.69 214 THR A C 1
ATOM 1701 O O . THR A 1 214 ? 10.037 -7.148 -4.072 1.00 89.69 214 THR A O 1
ATOM 1704 N N . PRO A 1 215 ? 8.766 -5.395 -4.650 1.00 86.75 215 PRO A N 1
ATOM 1705 C CA . PRO A 1 215 ? 8.910 -4.747 -3.355 1.00 86.75 215 PRO A CA 1
ATOM 1706 C C . PRO A 1 215 ? 8.300 -5.601 -2.239 1.00 86.75 215 PRO A C 1
ATOM 1708 O O . PRO A 1 215 ? 7.195 -6.122 -2.371 1.00 86.75 215 PRO A O 1
ATOM 1711 N N . ARG A 1 216 ? 9.004 -5.707 -1.109 1.00 86.50 216 ARG A N 1
ATOM 1712 C CA . ARG A 1 216 ? 8.491 -6.383 0.088 1.00 86.50 216 ARG A CA 1
ATO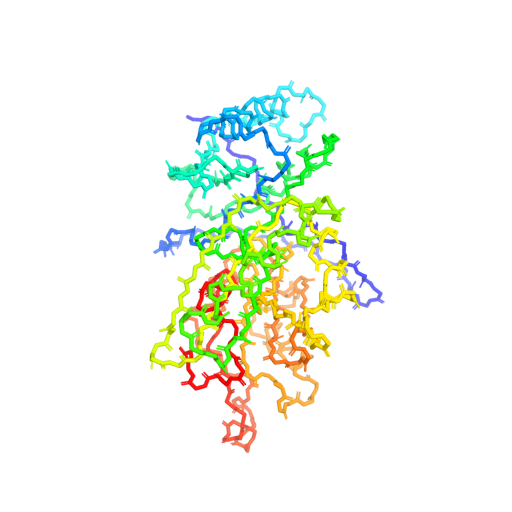M 1713 C C . ARG A 1 216 ? 7.470 -5.484 0.782 1.00 86.50 216 ARG A C 1
ATOM 1715 O O . ARG A 1 216 ? 7.851 -4.550 1.485 1.00 86.50 216 ARG A O 1
ATOM 1722 N N . ILE A 1 217 ? 6.190 -5.759 0.556 1.00 88.56 217 ILE A N 1
ATOM 1723 C CA . ILE A 1 217 ? 5.057 -5.003 1.098 1.00 88.56 217 ILE A CA 1
ATOM 1724 C C . ILE A 1 217 ? 4.060 -5.975 1.724 1.00 88.56 217 ILE A C 1
ATOM 1726 O O . ILE A 1 217 ? 3.831 -7.062 1.199 1.00 88.56 217 ILE A O 1
ATOM 1730 N N . ILE A 1 218 ? 3.467 -5.581 2.847 1.00 91.88 218 ILE A N 1
ATOM 1731 C CA . ILE A 1 218 ? 2.343 -6.291 3.459 1.00 91.88 218 ILE A CA 1
ATOM 1732 C C . ILE A 1 218 ? 1.080 -5.477 3.189 1.00 91.88 218 ILE A C 1
ATOM 1734 O O . ILE A 1 218 ? 0.972 -4.348 3.660 1.00 91.88 218 ILE A O 1
ATOM 1738 N N . HIS A 1 219 ? 0.118 -6.048 2.467 1.00 92.81 219 HIS A N 1
ATOM 1739 C CA . HIS A 1 219 ? -1.153 -5.374 2.199 1.00 92.81 219 HIS A CA 1
ATOM 1740 C C . HIS A 1 219 ? -1.989 -5.243 3.476 1.00 92.81 219 HIS A C 1
ATOM 1742 O O . HIS A 1 219 ? -2.329 -6.283 4.063 1.00 92.81 219 HIS A O 1
ATOM 1748 N N . PRO A 1 220 ? -2.331 -4.017 3.921 1.00 93.31 220 PRO A N 1
ATOM 1749 C CA . PRO A 1 220 ? -3.119 -3.838 5.127 1.00 93.31 220 PRO A CA 1
ATOM 1750 C C . PRO A 1 220 ? -4.534 -4.387 4.955 1.00 93.31 220 PRO A C 1
ATOM 1752 O O . PRO A 1 220 ? -5.167 -4.210 3.914 1.00 93.31 220 PRO A O 1
ATOM 1755 N N . ILE A 1 221 ? -5.046 -5.032 5.998 1.00 93.31 221 ILE A N 1
ATOM 1756 C CA . ILE A 1 221 ? -6.460 -5.426 6.083 1.00 93.31 221 ILE A CA 1
ATOM 1757 C C . ILE A 1 221 ? -7.315 -4.338 6.735 1.00 93.31 221 ILE A C 1
ATOM 1759 O O . ILE A 1 221 ? -8.534 -4.353 6.586 1.00 93.31 221 ILE A O 1
ATOM 1763 N N . TYR A 1 222 ? -6.684 -3.400 7.448 1.00 93.44 222 TYR A N 1
ATOM 1764 C CA . TYR A 1 222 ? -7.339 -2.261 8.080 1.00 93.44 222 TYR A CA 1
ATOM 1765 C C . TYR A 1 222 ? -6.396 -1.054 8.169 1.00 93.44 222 TYR A C 1
ATOM 1767 O O . TYR A 1 222 ? -5.187 -1.226 8.311 1.00 93.44 222 TYR A O 1
ATOM 1775 N N . GLY A 1 223 ? -6.937 0.168 8.130 1.00 90.12 223 GLY A N 1
ATOM 1776 C CA . GLY A 1 223 ? -6.135 1.401 8.091 1.00 90.12 223 GLY A CA 1
ATOM 1777 C C . GLY A 1 223 ? -5.299 1.680 9.345 1.00 90.12 223 GLY A C 1
ATOM 1778 O O . GLY A 1 223 ? -4.341 2.442 9.284 1.00 90.12 223 GLY A O 1
ATOM 1779 N N . LEU A 1 224 ? -5.639 1.053 10.473 1.00 92.12 224 LEU A N 1
ATOM 1780 C CA . LEU A 1 224 ? -4.912 1.158 11.746 1.00 92.12 224 LEU A CA 1
ATOM 1781 C C . LEU A 1 224 ? -4.153 -0.130 12.104 1.00 92.12 224 LEU A C 1
ATOM 1783 O O . LEU A 1 224 ? -3.871 -0.378 13.272 1.00 92.12 224 LEU A O 1
ATOM 1787 N N . GLU A 1 225 ? -3.847 -0.983 11.122 1.00 94.62 225 GLU A N 1
ATOM 1788 C CA . GLU A 1 225 ? -3.062 -2.194 11.369 1.00 94.62 225 GLU A CA 1
ATOM 1789 C C . GLU A 1 225 ? -1.650 -1.837 11.867 1.00 94.62 225 GLU A C 1
ATOM 1791 O O . GLU A 1 225 ? -0.959 -0.980 11.310 1.00 94.62 225 GLU A O 1
ATOM 1796 N N . ILE A 1 226 ? -1.228 -2.511 12.932 1.00 95.19 226 ILE A N 1
ATOM 1797 C CA . ILE A 1 226 ? 0.066 -2.356 13.596 1.00 95.19 226 ILE A CA 1
ATOM 1798 C C . ILE A 1 226 ? 0.972 -3.500 13.150 1.00 95.19 226 ILE A C 1
ATOM 1800 O O . ILE A 1 226 ? 0.504 -4.617 12.927 1.00 95.19 226 ILE A O 1
ATOM 1804 N N . ALA A 1 227 ? 2.271 -3.240 13.048 1.00 94.38 227 ALA A N 1
ATOM 1805 C CA . ALA A 1 227 ? 3.284 -4.230 12.732 1.00 94.38 227 ALA A CA 1
ATOM 1806 C C . ALA A 1 227 ? 4.408 -4.256 13.777 1.00 94.38 227 ALA A C 1
ATOM 1808 O O . ALA A 1 227 ? 4.805 -3.224 14.318 1.00 94.38 227 ALA A O 1
ATOM 1809 N N . VAL A 1 228 ? 4.942 -5.455 14.011 1.00 93.75 228 VAL A N 1
ATOM 1810 C CA . VAL A 1 228 ? 6.147 -5.731 14.800 1.00 93.75 228 VAL A CA 1
ATOM 1811 C C . VAL A 1 228 ? 7.051 -6.626 13.956 1.00 93.75 228 VAL A C 1
ATOM 1813 O O . VAL A 1 228 ? 6.661 -7.735 13.587 1.00 93.75 228 VAL A O 1
ATOM 1816 N N . ALA A 1 229 ? 8.247 -6.153 13.615 1.00 91.31 229 ALA A N 1
ATOM 1817 C CA . ALA A 1 229 ? 9.208 -6.907 12.813 1.00 91.31 229 ALA A CA 1
ATOM 1818 C C . ALA A 1 229 ? 10.220 -7.653 13.701 1.00 91.31 229 ALA A C 1
ATOM 1820 O O . ALA A 1 229 ? 10.364 -7.345 14.883 1.00 91.31 229 ALA A O 1
ATOM 1821 N N . GLY A 1 230 ? 10.937 -8.623 13.123 1.00 86.75 230 GLY A N 1
ATOM 1822 C CA . GLY A 1 230 ? 11.984 -9.395 13.814 1.00 86.75 230 GLY A CA 1
ATOM 1823 C C . GLY A 1 230 ? 11.474 -10.678 14.466 1.00 86.75 230 GLY A C 1
ATOM 1824 O O . GLY A 1 230 ? 12.125 -11.256 15.328 1.00 86.75 230 GLY A O 1
ATOM 1825 N N . CYS A 1 231 ? 10.294 -11.145 14.059 1.00 87.81 231 CYS A N 1
ATOM 1826 C CA . CYS A 1 231 ? 9.610 -12.248 14.729 1.00 87.81 231 CYS A CA 1
ATOM 1827 C C . CYS A 1 231 ? 10.081 -13.648 14.290 1.00 87.81 231 CYS A C 1
ATOM 1829 O O . CYS A 1 231 ? 9.700 -14.641 14.907 1.00 87.81 231 CYS A O 1
ATOM 1831 N N . ARG A 1 232 ? 10.908 -13.744 13.239 1.00 84.06 232 ARG A N 1
ATOM 1832 C CA . ARG A 1 232 ? 11.241 -15.005 12.549 1.00 84.06 232 ARG A CA 1
ATOM 1833 C C . ARG A 1 232 ? 11.869 -16.062 13.451 1.00 84.06 232 ARG A C 1
ATOM 1835 O O . ARG A 1 232 ? 11.654 -17.252 13.248 1.00 84.06 232 ARG A O 1
ATOM 1842 N N . GLU A 1 233 ? 12.661 -15.632 14.424 1.00 76.50 233 GLU A N 1
ATOM 1843 C CA . GLU A 1 233 ? 13.454 -16.527 15.272 1.00 76.50 233 GLU A CA 1
ATOM 1844 C C . GLU A 1 233 ? 12.648 -17.149 16.419 1.00 76.50 233 GLU A C 1
ATOM 1846 O O . GLU A 1 233 ? 13.156 -18.011 17.135 1.00 76.50 233 GLU A O 1
ATOM 1851 N N . CYS A 1 234 ? 11.387 -16.752 16.602 1.00 76.69 234 CYS A N 1
ATOM 1852 C CA . CYS A 1 234 ? 10.583 -17.206 17.723 1.00 76.69 234 CYS A CA 1
ATOM 1853 C C . CYS A 1 234 ? 9.370 -18.022 17.243 1.00 76.69 234 CYS A C 1
ATOM 1855 O O . CYS A 1 234 ? 8.501 -17.571 16.495 1.00 76.69 234 CYS A O 1
ATOM 1857 N N . GLN A 1 235 ? 9.320 -19.284 17.673 1.00 81.50 235 GLN A N 1
ATOM 1858 C CA . GLN A 1 235 ? 8.182 -20.161 17.415 1.00 81.50 235 GLN A CA 1
ATOM 1859 C C . GLN A 1 235 ? 7.007 -19.769 18.316 1.00 81.50 235 GLN A C 1
ATOM 1861 O O . GLN A 1 235 ? 7.186 -19.484 19.497 1.00 81.50 235 GLN A O 1
ATOM 1866 N N . GLY A 1 236 ? 5.792 -19.754 17.765 1.00 83.94 236 GLY A N 1
ATOM 1867 C CA . GLY A 1 236 ? 4.590 -19.399 18.526 1.00 83.94 236 GLY A CA 1
ATOM 1868 C C . GLY A 1 236 ? 4.444 -17.906 18.856 1.00 83.94 236 GLY A C 1
ATOM 1869 O O . GLY A 1 236 ? 3.556 -17.559 19.635 1.00 83.94 236 GLY A O 1
ATOM 1870 N N . VAL A 1 237 ? 5.247 -17.016 18.244 1.00 87.56 237 VAL A N 1
ATOM 1871 C CA . VAL A 1 237 ? 5.206 -15.552 18.477 1.00 87.56 237 VAL A CA 1
ATOM 1872 C C . VAL A 1 237 ? 3.805 -14.991 18.422 1.00 87.56 237 VAL A C 1
ATOM 1874 O O . VAL A 1 237 ? 3.426 -14.236 19.309 1.00 87.56 237 VAL A O 1
ATOM 1877 N N . LYS A 1 238 ? 3.029 -15.372 17.403 1.00 93.44 238 LYS A N 1
ATOM 1878 C CA . LYS A 1 238 ? 1.674 -14.855 17.221 1.00 93.44 238 LYS A CA 1
ATOM 1879 C C . LYS A 1 238 ? 0.843 -15.025 18.493 1.00 93.44 238 LYS A C 1
ATOM 1881 O O . LYS A 1 238 ? 0.292 -14.054 18.989 1.00 93.44 238 LYS A O 1
ATOM 1886 N N . GLN A 1 239 ? 0.795 -16.242 19.037 1.00 92.44 239 GLN A N 1
ATOM 1887 C CA . GLN A 1 239 ? 0.010 -16.535 20.234 1.00 92.44 239 GLN A CA 1
ATOM 1888 C C . GLN A 1 239 ? 0.587 -15.839 21.471 1.00 92.44 239 GLN A C 1
ATOM 1890 O O . GLN A 1 239 ? -0.166 -15.340 22.301 1.00 92.44 239 GLN A O 1
ATOM 1895 N N . LEU A 1 240 ? 1.915 -15.769 21.586 1.00 92.31 240 LEU A N 1
ATOM 1896 C CA . LEU A 1 240 ? 2.577 -15.068 22.684 1.00 92.31 240 LEU A CA 1
ATOM 1897 C C . LEU A 1 240 ? 2.237 -13.569 22.679 1.00 92.31 240 LEU A C 1
ATOM 1899 O O . LEU A 1 240 ? 1.907 -13.016 23.727 1.00 92.31 240 LEU A O 1
ATOM 1903 N N . PHE A 1 241 ? 2.266 -12.925 21.511 1.00 94.69 241 PHE A N 1
ATOM 1904 C CA . PHE A 1 241 ? 1.928 -11.509 21.356 1.00 94.69 241 PHE A CA 1
ATOM 1905 C C . PHE A 1 241 ? 0.434 -11.269 21.553 1.00 94.69 241 PHE A C 1
ATOM 1907 O O . PHE A 1 241 ? 0.075 -10.367 22.304 1.00 94.69 241 PHE A O 1
ATOM 1914 N N . ASP A 1 242 ? -0.429 -12.107 20.974 1.00 95.50 242 ASP A N 1
ATOM 1915 C CA . ASP A 1 242 ? -1.877 -12.026 21.187 1.00 95.50 242 ASP A CA 1
ATOM 1916 C C . ASP A 1 242 ? -2.219 -12.126 22.685 1.00 95.50 242 ASP A C 1
ATOM 1918 O O . ASP A 1 242 ? -3.001 -11.330 23.202 1.00 95.50 242 ASP A O 1
ATOM 1922 N N . ASN A 1 243 ? -1.596 -13.060 23.412 1.00 94.44 243 ASN A N 1
ATOM 1923 C CA . ASN A 1 243 ? -1.793 -13.216 24.854 1.00 94.44 243 ASN A CA 1
ATOM 1924 C C . ASN A 1 243 ? -1.253 -12.017 25.639 1.00 94.44 243 ASN A C 1
ATOM 1926 O O . ASN A 1 243 ? -1.915 -11.543 26.558 1.00 94.44 243 ASN A O 1
ATOM 1930 N N . TYR A 1 244 ? -0.067 -11.512 25.289 1.00 94.88 244 TYR A N 1
ATOM 1931 C CA . TYR A 1 244 ? 0.500 -10.318 25.918 1.00 94.88 244 TYR A CA 1
ATOM 1932 C C . TYR A 1 244 ? -0.432 -9.111 25.771 1.00 94.88 244 TYR A C 1
ATOM 1934 O O . TYR A 1 244 ? -0.728 -8.442 26.761 1.00 94.88 244 TYR A O 1
ATOM 1942 N N . LEU A 1 245 ? -0.933 -8.865 24.557 1.00 96.25 245 LEU A N 1
ATOM 1943 C CA . LEU A 1 245 ? -1.841 -7.759 24.269 1.00 96.25 245 LEU A CA 1
ATOM 1944 C C . LEU A 1 245 ? -3.161 -7.909 25.031 1.00 96.25 245 LEU A C 1
ATOM 1946 O O . LEU A 1 245 ? -3.566 -6.975 25.718 1.00 96.25 245 LEU A O 1
ATOM 1950 N N . ASN A 1 246 ? -3.773 -9.096 25.006 1.00 95.56 246 ASN A N 1
ATOM 1951 C CA . ASN A 1 246 ? -5.012 -9.348 25.745 1.00 95.56 246 ASN A CA 1
ATOM 1952 C C . ASN A 1 246 ? -4.838 -9.244 27.268 1.00 95.56 246 ASN A C 1
ATOM 1954 O O . ASN A 1 246 ? -5.724 -8.747 27.958 1.00 95.56 246 ASN A O 1
ATOM 1958 N N . ASN A 1 247 ? -3.691 -9.654 27.810 1.00 94.44 247 ASN A N 1
ATOM 1959 C CA . ASN A 1 247 ? -3.411 -9.511 29.239 1.00 94.44 247 ASN A CA 1
ATOM 1960 C C . ASN A 1 247 ? -3.172 -8.049 29.642 1.00 94.44 247 ASN A C 1
ATOM 1962 O O . ASN A 1 247 ? -3.547 -7.654 30.742 1.00 94.44 247 ASN A O 1
ATOM 1966 N N . LYS A 1 248 ? -2.542 -7.250 28.773 1.00 95.12 248 LYS A N 1
ATOM 1967 C CA . LYS A 1 248 ? -2.178 -5.857 29.067 1.00 95.12 248 LYS A CA 1
ATOM 1968 C C . LYS A 1 248 ? -3.322 -4.868 28.822 1.00 95.12 248 LYS A C 1
ATOM 1970 O O . LYS A 1 248 ? -3.477 -3.921 29.589 1.00 95.12 248 LYS A O 1
ATOM 1975 N N . TYR A 1 249 ? -4.107 -5.082 27.767 1.00 95.00 249 TYR A N 1
ATOM 1976 C CA . TYR A 1 249 ? -5.145 -4.154 27.298 1.00 95.00 249 TYR A CA 1
ATOM 1977 C C . TYR A 1 249 ? -6.571 -4.696 27.453 1.00 95.00 249 TYR A C 1
ATOM 1979 O O . TYR A 1 249 ? -7.524 -4.018 27.083 1.00 95.00 249 TYR A O 1
ATOM 1987 N N . GLY A 1 250 ? -6.725 -5.894 28.019 1.00 92.94 250 GLY A N 1
ATOM 1988 C CA . GLY A 1 250 ? -8.013 -6.547 28.220 1.00 92.94 250 GLY A CA 1
ATOM 1989 C C . GLY A 1 250 ? -8.351 -7.564 27.128 1.00 92.94 250 GLY A C 1
ATOM 1990 O O . GLY A 1 250 ? -7.837 -7.525 26.004 1.00 92.94 250 GLY A O 1
ATOM 1991 N N . GLN A 1 251 ? -9.226 -8.506 27.487 1.00 91.75 251 GLN A N 1
ATOM 1992 C CA . GLN A 1 251 ? -9.697 -9.551 26.580 1.00 91.75 251 GLN A CA 1
ATOM 1993 C C . GLN A 1 251 ? -10.444 -8.942 25.389 1.00 91.75 251 GLN A C 1
ATOM 1995 O O . GLN A 1 251 ? -11.270 -8.048 25.557 1.00 91.75 251 GLN A O 1
ATOM 2000 N N . GLY A 1 252 ? -10.151 -9.434 24.183 1.00 88.44 252 GLY A N 1
ATOM 2001 C CA . GLY A 1 252 ? -10.743 -8.923 22.943 1.00 88.44 252 GLY A CA 1
ATOM 2002 C C . GLY A 1 252 ? -10.081 -7.650 22.408 1.00 88.44 252 GLY A C 1
ATOM 2003 O O . GLY A 1 252 ? -10.587 -7.054 21.460 1.00 88.44 252 GLY A O 1
ATOM 2004 N N . SER A 1 253 ? -8.944 -7.234 22.977 1.00 92.62 253 SER A N 1
ATOM 2005 C CA . SER A 1 253 ? -8.144 -6.116 22.451 1.00 92.62 253 SER A CA 1
ATOM 2006 C C . SER A 1 253 ? -7.585 -6.405 21.055 1.00 92.62 253 SER A C 1
ATOM 2008 O O . SER A 1 253 ? -7.401 -5.479 20.267 1.00 92.62 253 SER A O 1
ATOM 2010 N N . VAL A 1 254 ? -7.361 -7.682 20.731 1.00 94.31 254 VAL A N 1
ATOM 2011 C CA . VAL A 1 254 ? -6.940 -8.164 19.410 1.00 94.31 254 VAL A CA 1
ATOM 2012 C C . VAL A 1 254 ? -8.160 -8.615 18.607 1.00 94.31 254 VAL A C 1
ATOM 2014 O O . VAL A 1 254 ? -8.772 -9.629 18.929 1.00 94.31 254 VAL A O 1
ATOM 2017 N N . VAL A 1 255 ? -8.479 -7.904 17.521 1.00 93.88 255 VAL A N 1
ATOM 2018 C CA . VAL A 1 255 ? -9.564 -8.284 16.593 1.00 93.88 255 VAL A CA 1
ATOM 2019 C C . VAL A 1 255 ? -9.076 -9.324 15.595 1.00 93.88 255 VAL A C 1
ATOM 2021 O O . VAL A 1 255 ? -9.748 -10.316 15.318 1.00 93.88 255 VAL A O 1
ATOM 2024 N N . LYS A 1 256 ? -7.895 -9.084 15.020 1.00 94.75 256 LYS A N 1
ATOM 2025 C CA . LYS A 1 256 ? -7.267 -9.982 14.052 1.00 94.75 256 LYS A CA 1
ATOM 2026 C C . LYS A 1 256 ? -5.765 -9.786 14.082 1.00 94.75 256 LYS A C 1
ATOM 2028 O O . LYS A 1 256 ? -5.291 -8.656 14.067 1.00 94.75 256 LYS A O 1
ATOM 2033 N N . SER A 1 257 ? -5.021 -10.881 14.071 1.00 96.00 257 SER A N 1
ATOM 2034 C CA . SER A 1 257 ? -3.566 -10.857 13.955 1.00 96.00 257 SER A CA 1
ATOM 2035 C C . SER A 1 257 ? -3.077 -11.933 12.998 1.00 96.00 257 SER A C 1
ATOM 2037 O O . SER A 1 257 ? -3.766 -12.931 12.753 1.00 96.00 257 SER A O 1
ATOM 2039 N N . ARG A 1 258 ? -1.888 -11.738 12.432 1.00 95.31 258 ARG A N 1
ATOM 2040 C CA . ARG A 1 258 ? -1.279 -12.668 11.474 1.00 95.31 258 ARG A CA 1
ATOM 2041 C C . ARG A 1 258 ? 0.237 -12.538 11.460 1.00 95.31 258 ARG A C 1
ATOM 2043 O O . ARG A 1 258 ? 0.789 -11.497 11.795 1.00 95.31 258 ARG A O 1
ATOM 2050 N N . MET A 1 259 ? 0.891 -13.616 11.045 1.00 93.62 259 MET A N 1
ATOM 2051 C CA . MET A 1 259 ? 2.307 -13.602 10.699 1.00 93.62 259 MET A CA 1
ATOM 2052 C C . MET A 1 259 ? 2.431 -13.399 9.192 1.00 93.62 259 MET A C 1
ATOM 2054 O O . MET A 1 259 ? 1.776 -14.095 8.419 1.00 93.62 259 MET A O 1
ATOM 2058 N N . MET A 1 260 ? 3.268 -12.456 8.789 1.00 92.75 260 MET A N 1
ATOM 2059 C CA . MET A 1 260 ? 3.530 -12.078 7.407 1.00 92.75 260 MET A CA 1
ATOM 2060 C C . MET A 1 260 ? 5.026 -12.205 7.119 1.00 92.75 260 MET A C 1
ATOM 2062 O O . MET A 1 260 ? 5.840 -12.259 8.043 1.00 92.75 260 MET A O 1
ATOM 2066 N N . MET A 1 261 ? 5.387 -12.231 5.832 1.00 89.19 261 MET A N 1
ATOM 2067 C CA . MET A 1 261 ? 6.785 -12.310 5.386 1.00 89.19 261 MET A CA 1
ATOM 2068 C C . MET A 1 261 ? 7.514 -13.528 5.968 1.00 89.19 261 MET A C 1
ATOM 2070 O O . MET A 1 261 ? 8.534 -13.385 6.634 1.00 89.19 261 MET A O 1
ATOM 2074 N N . ASP A 1 262 ? 6.943 -14.720 5.781 1.00 87.75 262 ASP A N 1
ATOM 2075 C CA . ASP A 1 262 ? 7.508 -15.989 6.269 1.00 87.75 262 ASP A CA 1
ATOM 2076 C C . ASP A 1 262 ? 7.812 -15.994 7.781 1.00 87.75 262 ASP A C 1
ATOM 2078 O O . ASP A 1 262 ? 8.771 -16.605 8.250 1.00 87.75 262 ASP A O 1
ATOM 2082 N N . GLY A 1 263 ? 6.984 -15.286 8.558 1.00 87.38 263 GLY A N 1
ATOM 2083 C CA . GLY A 1 263 ? 7.119 -15.180 10.011 1.00 87.38 263 GLY A CA 1
ATOM 2084 C C . GLY A 1 263 ? 8.000 -14.028 10.494 1.00 87.38 263 GLY A C 1
ATOM 2085 O O . GLY A 1 263 ? 8.170 -13.875 11.699 1.00 87.38 263 GLY A O 1
ATOM 2086 N N . GLU A 1 264 ? 8.538 -13.190 9.605 1.00 89.25 264 GLU A N 1
ATOM 2087 C CA . GLU A 1 264 ? 9.375 -12.044 9.988 1.00 89.25 264 GLU A CA 1
ATOM 2088 C C . GLU A 1 264 ? 8.589 -10.911 10.648 1.00 89.25 264 GLU A C 1
ATOM 2090 O O . GLU A 1 264 ? 9.148 -10.188 11.477 1.00 89.25 264 GLU A O 1
ATOM 2095 N N . VAL A 1 265 ? 7.307 -10.756 10.307 1.00 92.62 265 VAL A N 1
ATOM 2096 C CA . VAL A 1 265 ? 6.479 -9.644 10.782 1.00 92.62 265 VAL A CA 1
ATOM 2097 C C . VAL A 1 265 ? 5.187 -10.165 11.389 1.00 92.62 265 VAL A C 1
ATOM 2099 O O . VAL A 1 265 ? 4.411 -10.845 10.724 1.00 92.62 265 VAL A O 1
ATOM 2102 N N . TYR A 1 266 ? 4.930 -9.811 12.641 1.00 95.25 266 TYR A N 1
ATOM 2103 C CA . TYR A 1 266 ? 3.611 -9.931 13.248 1.00 95.25 266 TYR A CA 1
ATOM 2104 C C . TYR A 1 266 ? 2.805 -8.675 12.924 1.00 95.25 266 TYR A C 1
ATOM 2106 O O . TYR A 1 266 ? 3.307 -7.564 13.096 1.00 95.25 266 TYR A O 1
ATOM 2114 N N . THR A 1 267 ? 1.563 -8.832 12.472 1.00 96.50 267 THR A N 1
ATOM 2115 C CA . THR A 1 267 ? 0.635 -7.711 12.314 1.00 96.50 267 THR A CA 1
ATOM 2116 C C . THR A 1 267 ? -0.640 -7.929 13.108 1.00 96.50 267 THR A C 1
ATOM 2118 O O . THR A 1 267 ? -1.079 -9.067 13.298 1.00 96.50 267 THR A O 1
ATOM 2121 N N . VAL A 1 268 ? -1.227 -6.835 13.590 1.00 96.81 268 VAL A N 1
ATOM 2122 C CA . VAL A 1 268 ? -2.418 -6.862 14.438 1.00 96.81 268 VAL A CA 1
ATOM 2123 C C . VAL A 1 268 ? -3.329 -5.669 14.186 1.00 96.81 268 VAL A C 1
ATOM 2125 O O . VAL A 1 268 ? -2.879 -4.539 14.020 1.00 96.81 268 VAL A O 1
ATOM 2128 N N . VAL A 1 269 ? -4.630 -5.934 14.184 1.00 96.06 269 VAL A N 1
ATOM 2129 C CA . VAL A 1 269 ? -5.693 -4.935 14.243 1.00 96.06 269 VAL A CA 1
ATOM 2130 C C . VAL A 1 269 ? -6.280 -4.982 15.647 1.00 96.06 269 VAL A C 1
ATOM 2132 O O . VAL A 1 269 ? -6.797 -6.021 16.072 1.00 96.06 269 VAL A O 1
ATOM 2135 N N . ALA A 1 270 ? -6.169 -3.867 16.365 1.00 94.12 270 ALA A N 1
ATOM 2136 C CA . ALA A 1 270 ? -6.771 -3.717 17.681 1.00 94.12 270 ALA A CA 1
ATOM 2137 C C . ALA A 1 270 ? -8.269 -3.384 17.582 1.00 94.12 270 ALA A C 1
ATOM 2139 O O . ALA A 1 270 ? -8.763 -3.009 16.517 1.00 94.12 270 ALA A O 1
ATOM 2140 N N . LYS A 1 271 ? -8.985 -3.521 18.702 1.00 91.31 271 LYS A N 1
ATOM 2141 C CA . LYS A 1 271 ? -10.430 -3.248 18.803 1.00 91.31 271 LYS A CA 1
ATOM 2142 C C . LYS A 1 271 ? -10.803 -1.827 18.388 1.00 91.31 271 LYS A C 1
ATOM 2144 O O . LYS A 1 271 ? -11.807 -1.630 17.709 1.00 91.31 271 LYS A O 1
ATOM 2149 N N . ASP A 1 272 ? -9.997 -0.856 18.789 1.00 89.31 272 ASP A N 1
ATOM 2150 C CA . ASP A 1 272 ? -10.270 0.562 18.608 1.00 89.31 272 ASP A CA 1
ATOM 2151 C C . ASP A 1 272 ? -8.966 1.374 18.543 1.00 89.31 272 ASP A C 1
ATOM 2153 O O . ASP A 1 272 ? -7.846 0.851 18.644 1.00 89.31 272 ASP A O 1
ATOM 2157 N N . PHE A 1 273 ? -9.115 2.679 18.314 1.00 89.81 273 PHE A N 1
ATOM 2158 C CA . PHE A 1 273 ? -7.983 3.591 18.229 1.00 89.81 273 PHE A CA 1
ATOM 2159 C C . PHE A 1 273 ? -7.297 3.816 19.580 1.00 89.81 273 PHE A C 1
ATOM 2161 O O . PHE A 1 273 ? -6.089 4.038 19.601 1.00 89.81 273 PHE A O 1
ATOM 2168 N N . GLU A 1 274 ? -8.020 3.741 20.697 1.00 90.31 274 GLU A N 1
ATOM 2169 C CA . GLU A 1 274 ? -7.436 3.947 22.022 1.00 90.31 274 GLU A CA 1
ATOM 2170 C C . GLU A 1 274 ? -6.400 2.859 22.318 1.00 90.31 274 GLU A C 1
ATOM 2172 O O . GLU A 1 274 ? -5.235 3.156 22.592 1.00 90.31 274 GLU A O 1
ATOM 2177 N N . ILE A 1 275 ? -6.781 1.591 22.144 1.00 92.88 275 ILE A N 1
ATOM 2178 C CA . ILE A 1 275 ? -5.869 0.456 22.296 1.00 92.88 275 ILE A CA 1
ATOM 2179 C C . ILE A 1 275 ? -4.732 0.545 21.277 1.00 92.88 275 ILE A C 1
ATOM 2181 O O . ILE A 1 275 ? -3.571 0.347 21.636 1.00 92.88 275 ILE A O 1
ATOM 2185 N N . THR A 1 276 ? -5.036 0.895 20.022 1.00 92.56 276 THR A N 1
ATOM 2186 C CA . THR A 1 276 ? -4.011 1.104 18.984 1.00 92.56 276 THR A CA 1
ATOM 2187 C C . THR A 1 276 ? -2.962 2.126 19.437 1.00 92.56 276 THR A C 1
ATOM 2189 O O . THR A 1 276 ? -1.764 1.855 19.380 1.00 92.56 276 THR A O 1
ATOM 2192 N N . SER A 1 277 ? -3.400 3.283 19.939 1.00 91.00 277 SER A N 1
ATOM 2193 C CA . SER A 1 277 ? -2.534 4.364 20.418 1.00 91.00 277 SER A CA 1
ATOM 2194 C C . SER A 1 277 ? -1.668 3.923 21.599 1.00 91.00 277 SER A C 1
ATOM 2196 O O . SER A 1 277 ? -0.464 4.197 21.645 1.00 91.00 277 SER A O 1
ATOM 2198 N N . ARG A 1 278 ? -2.243 3.163 22.536 1.00 94.12 278 ARG A N 1
ATOM 2199 C CA . ARG A 1 278 ? -1.512 2.632 23.693 1.00 94.12 278 ARG A CA 1
ATOM 2200 C C . ARG A 1 278 ? -0.463 1.594 23.303 1.00 94.12 278 ARG A C 1
ATOM 2202 O O . ARG A 1 278 ? 0.641 1.636 23.836 1.00 94.12 278 ARG A O 1
ATOM 2209 N N . ILE A 1 279 ? -0.760 0.711 22.346 1.00 94.25 279 ILE A N 1
ATOM 2210 C CA . ILE A 1 279 ? 0.215 -0.264 21.824 1.00 94.25 279 ILE A CA 1
ATOM 2211 C C . ILE A 1 279 ? 1.427 0.442 21.201 1.00 94.25 279 ILE A C 1
ATOM 2213 O O . ILE A 1 279 ? 2.549 -0.036 21.339 1.00 94.25 279 ILE A O 1
ATOM 2217 N N . LEU A 1 280 ? 1.204 1.563 20.512 1.00 91.19 280 LEU A N 1
ATOM 2218 C CA . LEU A 1 280 ? 2.254 2.310 19.812 1.00 91.19 280 LEU A CA 1
ATOM 2219 C C . LEU A 1 280 ? 3.093 3.212 20.730 1.00 91.19 280 LEU A C 1
ATOM 2221 O O . LEU A 1 280 ? 4.232 3.528 20.395 1.00 91.19 280 LEU A O 1
ATOM 2225 N N . SER A 1 281 ? 2.531 3.669 21.850 1.00 91.12 281 SER A N 1
ATOM 2226 C CA . SER A 1 281 ? 3.178 4.636 22.751 1.00 91.12 281 SER A CA 1
ATOM 2227 C C . SER A 1 281 ? 3.821 3.999 23.982 1.00 91.12 281 SER A C 1
ATOM 2229 O O . SER A 1 281 ? 4.812 4.515 24.500 1.00 91.12 281 SER A O 1
ATOM 2231 N N . GLU A 1 282 ? 3.284 2.880 24.464 1.00 92.19 282 GLU A N 1
ATOM 2232 C CA . GLU A 1 282 ? 3.824 2.182 25.625 1.00 92.19 282 GLU A CA 1
ATOM 2233 C C . GLU A 1 282 ? 4.941 1.197 25.229 1.00 92.19 282 GLU A C 1
ATOM 2235 O O . GLU A 1 282 ? 4.886 0.591 24.159 1.00 92.19 282 GLU A O 1
ATOM 2240 N N . PRO A 1 283 ? 5.918 0.925 26.116 1.00 90.94 283 PRO A N 1
ATOM 2241 C CA . PRO A 1 283 ? 6.935 -0.088 25.859 1.00 90.94 283 PRO A CA 1
ATOM 2242 C C . PRO A 1 283 ? 6.325 -1.464 25.562 1.00 90.94 283 PRO A C 1
ATOM 2244 O O . PRO A 1 283 ? 5.591 -2.035 26.383 1.00 90.94 283 PRO A O 1
ATOM 2247 N N . PHE A 1 284 ? 6.680 -2.024 24.406 1.00 91.81 284 PHE A N 1
ATOM 2248 C CA . PHE A 1 284 ? 6.288 -3.370 24.010 1.00 91.81 284 PHE A CA 1
ATOM 2249 C C . PHE A 1 284 ? 7.336 -4.383 24.471 1.00 91.81 284 PHE A C 1
ATOM 2251 O O . PHE A 1 284 ? 8.431 -4.474 23.914 1.00 91.81 284 PHE A O 1
ATOM 2258 N N . GLN A 1 285 ? 7.016 -5.121 25.537 1.00 90.69 285 GLN A N 1
ATOM 2259 C CA . GLN A 1 285 ? 7.943 -6.050 26.197 1.00 90.69 285 GLN A CA 1
ATOM 2260 C C . GLN A 1 285 ? 7.301 -7.427 26.438 1.00 90.69 285 GLN A C 1
ATOM 2262 O O . GLN A 1 285 ? 7.141 -7.850 27.590 1.00 90.69 285 GLN A O 1
ATOM 2267 N N . PRO A 1 286 ? 6.944 -8.155 25.363 1.00 88.94 286 PRO A N 1
ATOM 2268 C CA . PRO A 1 286 ? 6.261 -9.446 25.464 1.00 88.94 286 PRO A CA 1
ATOM 2269 C C . PRO A 1 286 ? 7.112 -10.533 26.142 1.00 88.94 286 PRO A C 1
ATOM 2271 O O . PRO A 1 286 ? 6.573 -11.498 26.673 1.00 88.94 286 PRO A O 1
ATOM 2274 N N . PHE A 1 287 ? 8.436 -10.354 26.183 1.00 87.81 287 PHE A N 1
ATOM 2275 C CA . PHE A 1 287 ? 9.390 -11.284 26.800 1.00 87.81 287 PHE A CA 1
ATOM 2276 C C . PHE A 1 287 ? 9.885 -10.841 28.182 1.00 87.81 287 PHE A C 1
ATOM 2278 O O . PHE A 1 287 ? 10.824 -11.431 28.704 1.00 87.81 287 PHE A O 1
ATOM 2285 N N . SER A 1 288 ? 9.285 -9.813 28.788 1.00 83.06 288 SER A N 1
ATOM 2286 C CA . SER A 1 288 ? 9.718 -9.279 30.094 1.00 83.06 288 SER A CA 1
ATOM 2287 C C . SER A 1 288 ? 9.750 -10.334 31.209 1.00 83.06 288 SER A C 1
ATOM 2289 O O . SER A 1 288 ? 10.59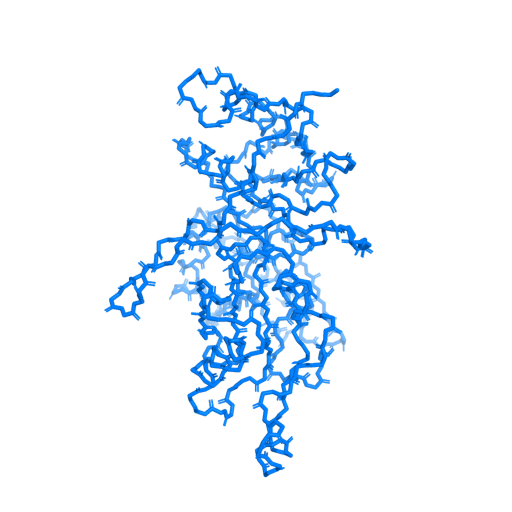7 -10.275 32.098 1.00 83.06 288 SER A O 1
ATOM 2291 N N . SER A 1 289 ? 8.878 -11.342 31.138 1.00 78.12 289 SER A N 1
ATOM 2292 C CA . SER A 1 289 ? 8.849 -12.482 32.061 1.00 78.12 289 SER A CA 1
ATOM 2293 C C . SER A 1 289 ? 9.902 -13.562 31.766 1.00 78.12 289 SER A C 1
ATOM 2295 O O . SER A 1 289 ? 10.108 -14.448 32.592 1.00 78.12 289 SER A O 1
ATOM 2297 N N . ASN A 1 290 ? 10.592 -13.503 30.621 1.00 78.69 290 ASN A N 1
ATOM 2298 C CA . ASN A 1 290 ? 11.608 -14.468 30.207 1.00 78.69 290 ASN A CA 1
ATOM 2299 C C . ASN A 1 290 ? 12.895 -13.759 29.747 1.00 78.69 290 ASN A C 1
ATOM 2301 O O . ASN A 1 290 ? 13.127 -13.521 28.559 1.00 78.69 290 ASN A O 1
ATOM 2305 N N . GLN A 1 291 ? 13.767 -13.476 30.718 1.00 73.62 291 GLN A N 1
ATOM 2306 C CA . GLN A 1 291 ? 15.039 -12.775 30.505 1.00 73.62 291 GLN A CA 1
ATOM 2307 C C . GLN A 1 291 ? 15.983 -13.476 29.518 1.00 73.62 291 GLN A C 1
ATOM 2309 O O . GLN A 1 291 ? 16.830 -12.813 28.919 1.00 73.62 291 GLN A O 1
ATOM 2314 N N . TYR A 1 292 ? 15.864 -14.797 29.344 1.00 76.06 292 TYR A N 1
ATOM 2315 C CA . TYR A 1 292 ? 16.660 -15.524 28.358 1.00 76.06 292 TYR A CA 1
ATOM 2316 C C . TYR A 1 292 ? 16.206 -15.159 26.946 1.00 76.06 292 TYR A C 1
ATOM 2318 O O . TYR A 1 292 ? 17.022 -14.710 26.149 1.00 76.06 292 TYR A O 1
ATOM 2326 N N . LEU A 1 293 ? 14.906 -15.256 26.658 1.00 75.38 293 LEU A N 1
ATOM 2327 C CA . LEU A 1 293 ? 14.351 -14.928 25.340 1.00 75.38 293 LEU A CA 1
ATOM 2328 C C . LEU A 1 293 ? 14.583 -13.464 24.947 1.00 75.38 293 LEU A C 1
ATOM 2330 O O . LEU A 1 293 ? 14.929 -13.190 23.801 1.00 75.38 293 LEU A O 1
ATOM 2334 N N . GLN A 1 294 ? 14.481 -12.538 25.904 1.00 75.38 294 GLN A N 1
ATOM 2335 C CA . GLN A 1 294 ? 14.689 -11.108 25.658 1.00 75.38 294 GLN A CA 1
ATOM 2336 C C . GLN A 1 294 ? 16.096 -10.772 25.126 1.00 75.38 294 GLN A C 1
ATOM 2338 O O . GLN A 1 294 ? 16.263 -9.767 24.445 1.00 75.38 294 GLN A O 1
ATOM 2343 N N . ARG A 1 295 ? 17.115 -11.588 25.429 1.00 73.00 295 ARG A N 1
ATOM 2344 C CA . ARG A 1 295 ? 18.497 -11.358 24.968 1.00 73.00 295 ARG A CA 1
ATOM 2345 C C . ARG A 1 295 ? 18.780 -11.900 23.571 1.00 73.00 295 ARG A C 1
ATOM 2347 O O . ARG A 1 295 ? 19.775 -11.500 22.975 1.00 73.00 295 ARG A O 1
ATOM 2354 N N . PHE A 1 296 ? 17.956 -12.825 23.087 1.00 75.38 296 PHE A N 1
ATOM 2355 C CA . PHE A 1 296 ? 18.174 -13.503 21.809 1.00 75.38 296 PHE A CA 1
ATOM 2356 C C . PHE A 1 296 ? 17.198 -13.047 20.728 1.00 75.38 296 PHE A C 1
ATOM 2358 O O . PHE A 1 296 ? 17.538 -13.123 19.557 1.00 75.38 296 PHE A O 1
ATOM 2365 N N . ILE A 1 297 ? 16.019 -12.546 21.103 1.00 77.88 297 ILE A N 1
ATOM 2366 C CA . ILE A 1 297 ? 14.997 -12.112 20.152 1.00 77.88 297 ILE A CA 1
ATOM 2367 C C . ILE A 1 297 ? 15.012 -10.587 20.051 1.00 77.88 297 ILE A C 1
ATOM 2369 O O . ILE A 1 297 ? 14.553 -9.887 20.955 1.00 77.88 297 ILE A O 1
ATOM 2373 N N . ASN A 1 298 ? 15.495 -10.079 18.919 1.00 80.94 298 ASN A N 1
ATOM 2374 C CA . ASN A 1 298 ? 15.422 -8.660 18.589 1.00 80.94 298 ASN A CA 1
ATOM 2375 C C . ASN A 1 298 ? 14.152 -8.381 17.783 1.00 80.94 298 ASN A C 1
ATOM 2377 O O . ASN A 1 298 ? 14.053 -8.768 16.622 1.00 80.94 298 ASN A O 1
ATOM 2381 N N . ILE A 1 299 ? 13.197 -7.683 18.396 1.00 87.25 299 ILE A N 1
ATOM 2382 C CA . ILE A 1 299 ? 11.983 -7.190 17.734 1.00 87.25 299 ILE A CA 1
ATOM 2383 C C . ILE A 1 299 ? 11.946 -5.666 17.753 1.00 87.25 299 ILE A C 1
ATOM 2385 O O . ILE A 1 299 ? 12.509 -5.031 18.647 1.00 87.25 299 ILE A O 1
ATOM 2389 N N . THR A 1 300 ? 11.260 -5.074 16.779 1.00 89.00 300 THR A N 1
ATOM 2390 C CA . THR A 1 300 ? 11.024 -3.626 16.769 1.00 89.00 300 THR A CA 1
ATOM 2391 C C . THR A 1 300 ? 9.990 -3.231 17.820 1.00 89.00 300 THR A C 1
ATOM 2393 O O . THR A 1 300 ? 9.181 -4.053 18.257 1.00 89.00 300 THR A O 1
ATOM 2396 N N . GLN A 1 301 ? 9.955 -1.947 18.186 1.00 91.19 301 GLN A N 1
ATOM 2397 C CA . GLN A 1 301 ? 8.736 -1.407 18.789 1.00 91.19 301 GLN A CA 1
ATOM 2398 C C . GLN A 1 301 ? 7.580 -1.478 17.772 1.00 91.19 301 GLN A C 1
ATOM 2400 O O . GLN A 1 301 ? 7.836 -1.437 16.560 1.00 91.19 301 GLN A O 1
ATOM 2405 N N . PRO A 1 302 ? 6.326 -1.616 18.236 1.00 93.50 302 PRO A N 1
ATOM 2406 C CA . PRO A 1 302 ? 5.160 -1.547 17.376 1.00 93.50 302 PRO A CA 1
ATOM 2407 C C . PRO A 1 302 ? 5.113 -0.219 16.625 1.00 93.50 302 PRO A C 1
ATOM 2409 O O . PRO A 1 302 ? 5.342 0.847 17.192 1.00 93.50 302 PRO A O 1
ATOM 2412 N N . LEU A 1 303 ? 4.785 -0.289 15.343 1.00 92.00 303 LEU A N 1
ATOM 2413 C CA . LEU A 1 303 ? 4.550 0.871 14.492 1.00 92.00 303 LEU A CA 1
ATOM 2414 C C . LEU A 1 303 ? 3.356 0.602 13.582 1.00 92.00 303 LEU A C 1
ATOM 2416 O O . LEU A 1 303 ? 2.997 -0.553 13.348 1.00 92.00 303 LEU A O 1
ATOM 2420 N N . PHE A 1 304 ? 2.748 1.647 13.023 1.00 92.38 304 PHE A N 1
ATOM 2421 C CA . PHE A 1 304 ? 1.740 1.449 11.983 1.00 92.38 304 PHE A CA 1
ATOM 2422 C C . PHE A 1 304 ? 2.334 0.664 10.810 1.00 92.38 304 PHE A C 1
ATOM 2424 O O . PHE A 1 304 ? 3.431 0.972 10.334 1.00 92.38 304 PHE A O 1
ATOM 2431 N N . LEU A 1 305 ? 1.587 -0.313 10.292 1.00 93.06 305 LEU A N 1
ATOM 2432 C CA . LEU A 1 305 ? 2.026 -1.117 9.154 1.00 93.06 305 LEU A CA 1
ATOM 2433 C C . LEU A 1 305 ? 2.335 -0.239 7.931 1.00 93.06 305 LEU A C 1
ATOM 2435 O O . LEU A 1 305 ? 3.309 -0.480 7.218 1.00 93.06 305 LEU A O 1
ATOM 2439 N N . TYR A 1 306 ? 1.567 0.838 7.749 1.00 90.44 306 TYR A N 1
ATOM 2440 C CA . TYR A 1 306 ? 1.818 1.871 6.745 1.00 90.44 306 TYR A CA 1
ATOM 2441 C C . TYR A 1 306 ? 3.242 2.453 6.819 1.00 90.44 306 TYR A C 1
ATOM 2443 O O . TYR A 1 306 ? 3.903 2.670 5.796 1.00 90.44 306 TYR A O 1
ATOM 2451 N N . MET A 1 307 ? 3.740 2.704 8.033 1.00 88.50 307 MET A N 1
ATOM 2452 C CA . MET A 1 307 ? 5.090 3.222 8.252 1.00 88.50 307 MET A CA 1
ATOM 2453 C C . MET A 1 307 ? 6.142 2.153 7.956 1.00 88.50 307 MET A C 1
ATOM 2455 O O . MET A 1 307 ? 7.118 2.443 7.267 1.00 88.50 307 MET A O 1
ATOM 2459 N N . LEU A 1 308 ? 5.916 0.908 8.383 1.00 88.81 308 LEU A N 1
ATOM 2460 C CA . LEU A 1 308 ? 6.826 -0.200 8.083 1.00 88.81 308 LEU A CA 1
ATOM 2461 C C . LEU A 1 308 ? 6.978 -0.407 6.565 1.00 88.81 308 LEU A C 1
ATOM 2463 O O . LEU A 1 308 ? 8.089 -0.457 6.044 1.00 88.81 308 LEU A O 1
ATOM 2467 N N . ASN A 1 309 ? 5.866 -0.456 5.832 1.00 89.00 309 ASN A N 1
ATOM 2468 C CA . ASN A 1 309 ? 5.867 -0.561 4.370 1.00 89.00 309 ASN A CA 1
ATOM 2469 C C . ASN A 1 309 ? 6.510 0.657 3.685 1.00 89.00 309 ASN A C 1
ATOM 2471 O O . ASN A 1 309 ? 7.120 0.523 2.621 1.00 89.00 309 ASN A O 1
ATOM 2475 N N . THR A 1 310 ? 6.384 1.848 4.279 1.00 83.12 310 THR A N 1
ATOM 2476 C CA . THR A 1 310 ? 7.034 3.072 3.787 1.00 83.12 310 THR A CA 1
ATOM 2477 C C . THR A 1 310 ? 8.555 2.959 3.846 1.00 83.12 310 THR A C 1
ATOM 2479 O O . THR A 1 310 ? 9.221 3.260 2.853 1.00 83.12 310 THR A O 1
ATOM 2482 N N . LEU A 1 311 ? 9.086 2.499 4.982 1.00 79.44 311 LEU A N 1
ATOM 2483 C CA . LEU A 1 311 ? 10.518 2.255 5.182 1.00 79.44 311 LEU A CA 1
ATOM 2484 C C . LEU A 1 311 ? 11.018 1.067 4.338 1.00 79.44 311 LEU A C 1
ATOM 2486 O O . LEU A 1 311 ? 12.185 1.018 3.956 1.00 79.44 311 LEU A O 1
ATOM 2490 N N . GLY A 1 312 ? 10.100 0.169 3.975 1.00 72.00 312 GLY A N 1
ATOM 2491 C CA . GLY A 1 312 ? 10.373 -1.099 3.315 1.00 7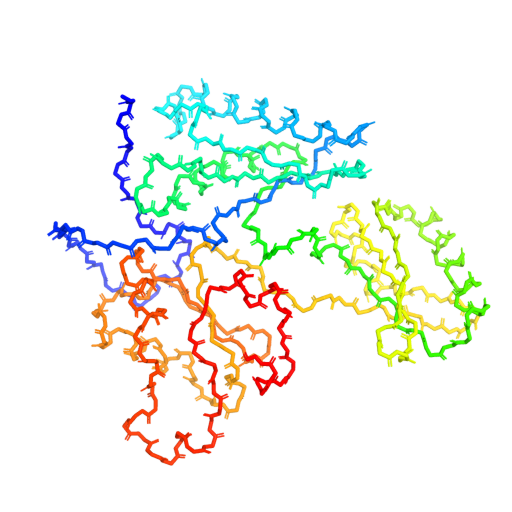2.00 312 GLY A CA 1
ATOM 2492 C C . GLY A 1 312 ? 10.663 -2.164 4.363 1.00 72.00 312 GLY A C 1
ATOM 2493 O O . GLY A 1 312 ? 11.483 -1.945 5.246 1.00 72.00 312 GLY A O 1
ATOM 2494 N N . VAL A 1 313 ? 9.992 -3.318 4.273 1.00 70.06 313 VAL A N 1
ATOM 2495 C CA . VAL A 1 313 ? 10.160 -4.403 5.252 1.00 70.06 313 VAL A CA 1
ATOM 2496 C C . VAL A 1 313 ? 11.572 -4.990 5.110 1.00 70.06 313 VAL A C 1
ATOM 2498 O O . VAL A 1 313 ? 11.844 -5.688 4.121 1.00 70.06 313 VAL A O 1
ATOM 2501 N N . PRO A 1 314 ? 12.498 -4.721 6.045 1.00 61.94 314 PRO A N 1
ATOM 2502 C CA . PRO A 1 314 ? 13.870 -5.150 5.883 1.00 61.94 314 PRO A CA 1
ATOM 2503 C C . PRO A 1 314 ? 14.000 -6.629 6.221 1.00 61.94 314 PRO A C 1
ATOM 2505 O O . PRO A 1 314 ? 13.268 -7.180 7.037 1.00 61.94 314 PRO A O 1
ATOM 2508 N N . THR A 1 315 ? 14.968 -7.283 5.585 1.00 57.94 315 THR A N 1
ATOM 2509 C CA . THR A 1 315 ? 15.374 -8.658 5.914 1.00 57.94 315 THR A CA 1
ATOM 2510 C C . THR A 1 315 ? 16.111 -8.746 7.252 1.00 57.94 315 THR A C 1
ATOM 2512 O O . THR A 1 315 ? 16.287 -9.838 7.776 1.00 57.94 315 THR A O 1
ATOM 2515 N N . ASN A 1 316 ? 16.562 -7.613 7.801 1.00 56.28 316 ASN A N 1
ATOM 2516 C CA . ASN A 1 316 ? 17.182 -7.520 9.116 1.00 56.28 316 ASN A CA 1
ATOM 2517 C C . ASN A 1 316 ? 16.619 -6.304 9.869 1.00 56.28 316 ASN A C 1
ATOM 2519 O O . ASN A 1 316 ? 16.676 -5.175 9.385 1.00 56.28 316 ASN A O 1
ATOM 2523 N N . VAL A 1 317 ? 16.082 -6.553 11.060 1.00 55.78 317 VAL A N 1
ATOM 2524 C CA . VAL A 1 317 ? 15.454 -5.553 11.932 1.00 55.78 317 VAL A CA 1
ATOM 2525 C C . VAL A 1 317 ? 16.411 -4.513 12.498 1.00 55.78 317 VAL A C 1
ATOM 2527 O O . VAL A 1 317 ? 15.947 -3.443 12.858 1.00 55.78 317 VAL A O 1
ATOM 2530 N N . SER A 1 318 ? 17.726 -4.757 12.522 1.00 52.34 318 SER A N 1
ATOM 2531 C CA . SER A 1 318 ? 18.717 -3.756 12.959 1.00 52.34 318 SER A CA 1
ATOM 2532 C C . SER A 1 318 ? 18.766 -2.496 12.080 1.00 52.34 318 SER A C 1
ATOM 2534 O O . SER A 1 318 ? 19.501 -1.564 12.396 1.00 52.34 318 SER A O 1
ATOM 2536 N N . TYR A 1 319 ? 18.034 -2.484 10.963 1.00 46.34 319 TYR A N 1
ATOM 2537 C CA . TYR A 1 319 ? 17.928 -1.362 10.032 1.00 46.34 319 TYR A CA 1
ATOM 2538 C C . TYR A 1 319 ? 16.604 -0.575 10.154 1.00 46.34 319 TYR A C 1
ATOM 2540 O O . TYR A 1 319 ? 16.360 0.291 9.313 1.00 46.34 319 TYR A O 1
ATOM 2548 N N . LEU A 1 320 ? 15.764 -0.876 11.158 1.00 48.06 320 LEU A N 1
ATOM 2549 C CA . LEU A 1 320 ? 14.559 -0.116 11.546 1.00 48.06 320 LEU A CA 1
ATOM 2550 C C . LEU A 1 320 ? 14.778 0.583 12.886 1.00 48.06 320 LEU A C 1
ATOM 2552 O O . LEU A 1 320 ? 14.275 1.719 13.013 1.00 48.06 320 LEU A O 1
#

Sequence (320 aa):
MPALPPITPPNLVIDRSNSPDMEVEVDIEESNSSVAIGVEIIVSGLPRNSTQSATLRLKELISNALQNPDGDLSRLSEDFFHVTPGDNRHPVDYAYVAMRSGISNVPRPDLLQLLMNALNTQMGITARWRDGSGPDKSRRLVFILDETEERTSMIQKSLERWFEINHFEVQYSFRNRPGGGPYRLNYDFISPESVEKIRTEPPMINHRIYTPATPRIIHPIYGLEIAVAGCRECQGVKQLFDNYLNNKYGQGSVVKSRMMMDGEVYTVVAKDFEITSRILSEPFQPFSSNQYLQRFINITQPLFLYMLNTLGVPTNVSYL

Foldseek 3Di:
DQDDDDADWDPDPDPPPDDDDDDDDDDDDDDDDDPQDFLKKKKFLFDQPDQCRQQVVVLVLLVVQCVPPPAPNVSPDSLQKDKAGLDNPGRHRMIMIAGDPPPDPFGRLVSVVSVQVSQVVDPSMHMARQQADHHPQLQKWKFWAPDDPVVVVVVVVVVVVVCVVVVFAFRDWDWDQPPVHTIIIMTRTRDSVSSVCCQVVPDQDPNDGGHIDGFQTDGDPTSLKKKKFQQQVDPPVQVLLLVVLCVVVHHQQFPDWDQPDNNGMIITDGRGRVSSVCQQPDDDCSCPVPPVCVVVGDMDRMDGSRVCVHLTPDPDPVSD

Radius of gyration: 21.98 Å; chains: 1; bounding box: 58×42×60 Å

pLDDT: mean 84.84, std 17.1, range [26.17, 97.69]

Organism: NCBI:txid153919

Secondary structure (DSSP, 8-state):
-PPPPPPPP-------TT------------------TT-EEEEES---SSTTHHHHHHHHHHHHHHH-TTSTTTTS-GGGEEEEES-SSS--SEEEEEEPTTS-SS--HHHHHHHHHHHTTSTT-EEEE--SSSS--TTEEEEEE-S-HHHHHHHHHHHHHHHHHTT--EEEEEEE-GGG--EEEEEEES-HHHHHHHHHS--EETTEE-PPBPP-----SSTT-EEEE--TT-TTHHHHHHHHHHHHH-TT-EEEEEEETTTTEEEEEESSHHHHHHHHHS---TTTT-HHHHHH---PPPEEHHHHHHH---SSGGG-